Protein AF-A0A2V3HZ19-F1 (afdb_monomer_lite)

Foldseek 3Di:
DEEEAVVVQQVDQVSLVVVLVVLVVCVVVVHDYDYDHPDPCSLVSGDPSNVVSCVPDDDDDDDQDDLVRLLVVLVVVCVVLVHDDDSLLLSLLSVLQVSHPVSSVVLSVQQSVCVVVVNDDDGNVQSNCSSVVHGRPCPDPPPDDVPPCVVVVVVVVVVVCPVPDDPPPPDPDDDPDDDDDPPDPDDDDDPDAPDPVSVVVVVCCVQCVVVVVVVVVVVVVVVVPPDDDDDDDDDDDCPVVVVVVVVVVVVVVVVVVVLVVVVVVLVVVVVVLVVCVVPDDPVVVVVSVVVVVVSVVVVVVSSVDPPPDPPPPPPPPDDPDDPPPDPPCPDPDDPPDPPVRDDPVVVVPDDDPDDDDDDDDDDDDD

Structure (mmCIF, N/CA/C/O backbone):
data_AF-A0A2V3HZ19-F1
#
_entry.id   AF-A0A2V3HZ19-F1
#
loop_
_atom_site.group_PDB
_atom_site.id
_atom_site.type_symbol
_atom_site.label_atom_id
_atom_site.label_alt_id
_atom_site.label_comp_id
_atom_site.label_asym_id
_atom_site.label_entity_id
_atom_site.label_seq_id
_atom_site.pdbx_PDB_ins_code
_atom_site.Cartn_x
_atom_site.Cartn_y
_atom_site.Cartn_z
_atom_site.occupancy
_atom_site.B_iso_or_equiv
_atom_site.auth_seq_id
_atom_site.auth_comp_id
_atom_site.auth_asym_id
_atom_site.auth_atom_id
_atom_site.pdbx_PDB_model_num
ATOM 1 N N . MET A 1 1 ? -17.481 -9.427 14.740 1.00 89.69 1 MET A N 1
ATOM 2 C CA . MET A 1 1 ? -18.455 -8.395 14.329 1.00 89.69 1 MET A CA 1
ATOM 3 C C . MET A 1 1 ? -17.673 -7.202 13.818 1.00 89.69 1 MET A C 1
ATOM 5 O O . MET A 1 1 ? -16.718 -6.814 14.477 1.00 89.69 1 MET A O 1
ATOM 9 N N . LEU A 1 2 ? -18.032 -6.679 12.649 1.00 93.75 2 LEU A N 1
ATOM 10 C CA . LEU A 1 2 ? -17.382 -5.517 12.044 1.00 93.75 2 LEU A CA 1
ATOM 11 C C . LEU A 1 2 ? -18.435 -4.419 11.907 1.00 93.75 2 LEU A C 1
ATOM 13 O O . LEU A 1 2 ? -19.525 -4.702 11.410 1.00 93.75 2 LEU A O 1
ATOM 17 N N . VAL A 1 3 ? -18.127 -3.215 12.374 1.00 90.56 3 VAL A N 1
ATOM 18 C CA . VAL A 1 3 ? -18.957 -2.023 12.167 1.00 90.56 3 VAL A CA 1
ATOM 19 C C . VAL A 1 3 ? -18.070 -0.974 11.525 1.00 90.56 3 VAL A C 1
ATOM 21 O O . VAL A 1 3 ? -17.006 -0.672 12.065 1.00 90.56 3 VAL A O 1
ATOM 24 N N . ASP A 1 4 ? -18.507 -0.474 10.376 1.00 91.44 4 ASP A N 1
ATOM 25 C CA . ASP A 1 4 ? -17.826 0.598 9.656 1.00 91.44 4 ASP A CA 1
ATOM 26 C C . ASP A 1 4 ? -18.529 1.937 9.933 1.00 91.44 4 ASP A C 1
ATOM 28 O O . ASP A 1 4 ? -19.721 1.931 10.254 1.00 91.44 4 ASP A O 1
ATOM 32 N N . ASP A 1 5 ? -17.808 3.051 9.809 1.00 89.31 5 ASP A N 1
ATOM 33 C CA . ASP A 1 5 ? -18.335 4.423 9.877 1.00 89.31 5 ASP A CA 1
ATOM 34 C C . ASP A 1 5 ? -19.237 4.692 11.102 1.00 89.31 5 ASP A C 1
ATOM 36 O O . ASP A 1 5 ? -20.385 5.141 10.992 1.00 89.31 5 ASP A O 1
ATOM 40 N N . LEU A 1 6 ? -18.721 4.415 12.306 1.00 88.50 6 LEU A N 1
ATOM 41 C CA . LEU A 1 6 ? -19.472 4.566 13.557 1.00 88.50 6 LEU A CA 1
ATOM 42 C C . LEU A 1 6 ? -20.001 5.996 13.772 1.00 88.50 6 LEU A C 1
ATOM 44 O O . LEU A 1 6 ? -21.051 6.162 14.393 1.00 88.50 6 LEU A O 1
ATOM 48 N N . ASP A 1 7 ? -19.312 7.015 13.252 1.00 87.94 7 ASP A N 1
ATOM 49 C CA . ASP A 1 7 ? -19.717 8.423 13.319 1.00 87.94 7 ASP A CA 1
ATOM 50 C C . ASP A 1 7 ? -21.138 8.631 12.775 1.00 87.94 7 ASP A C 1
ATOM 52 O O . ASP A 1 7 ? -21.949 9.291 13.424 1.00 87.94 7 ASP A O 1
ATOM 56 N N . VAL A 1 8 ? -21.468 7.990 11.646 1.00 87.69 8 VAL A N 1
ATOM 57 C CA . VAL A 1 8 ? -22.780 8.091 10.984 1.00 87.69 8 VAL A CA 1
ATOM 58 C C . VAL A 1 8 ? -23.879 7.508 11.871 1.00 87.69 8 VAL A C 1
ATOM 60 O O . VAL A 1 8 ? -24.968 8.063 11.992 1.00 87.69 8 VAL A O 1
ATOM 63 N N . ILE A 1 9 ? -23.593 6.392 12.542 1.00 85.19 9 ILE A N 1
ATOM 64 C CA . ILE A 1 9 ? -24.555 5.728 13.433 1.00 85.19 9 ILE A CA 1
ATOM 65 C C . ILE A 1 9 ? -24.766 6.551 14.708 1.00 85.19 9 ILE A C 1
ATOM 67 O O . ILE A 1 9 ? -25.861 6.561 15.270 1.00 85.19 9 ILE A O 1
ATOM 71 N N . CYS A 1 10 ? -23.731 7.253 15.165 1.00 83.38 10 CYS A N 1
ATOM 72 C CA . CYS A 1 10 ? -23.785 8.104 16.347 1.00 83.38 10 CYS A CA 1
ATOM 73 C C . CYS A 1 10 ? -24.590 9.400 16.145 1.00 83.38 10 CYS A C 1
ATOM 75 O O . CYS A 1 10 ? -24.954 10.025 17.146 1.00 83.38 10 CYS A O 1
ATOM 77 N N . GLU A 1 11 ? -24.927 9.780 14.906 1.00 84.38 11 GLU A N 1
ATOM 78 C CA . GLU A 1 11 ? -25.870 10.874 14.633 1.00 84.38 11 GLU A CA 1
ATOM 79 C C . GLU A 1 11 ? -27.286 10.549 15.145 1.00 84.38 11 GLU A C 1
ATOM 81 O O . GLU A 1 11 ? -27.963 11.419 15.706 1.00 84.38 11 GLU A O 1
ATOM 86 N N . ASP A 1 12 ? -27.714 9.285 15.035 1.00 87.75 12 ASP A N 1
ATOM 87 C CA . ASP A 1 12 ? -28.978 8.799 15.588 1.00 87.75 12 ASP A CA 1
ATOM 88 C C . ASP A 1 12 ? -28.775 8.143 16.964 1.00 87.75 12 ASP A C 1
ATOM 90 O O . ASP A 1 12 ? -28.268 7.028 17.118 1.00 87.75 12 ASP A O 1
ATOM 94 N N . ARG A 1 13 ? -29.265 8.824 18.004 1.00 84.19 13 ARG A N 1
ATOM 95 C CA . ARG A 1 13 ? -29.183 8.346 19.391 1.00 84.19 13 ARG A CA 1
ATOM 96 C C . ARG A 1 13 ? -29.876 7.004 19.612 1.00 84.19 13 ARG A C 1
ATOM 98 O O . ARG A 1 13 ? -29.442 6.250 20.487 1.00 84.19 13 ARG A O 1
ATOM 105 N N . GLU A 1 14 ? -30.955 6.705 18.892 1.00 87.81 14 GLU A N 1
ATOM 106 C CA . GLU A 1 14 ? -31.660 5.437 19.066 1.00 87.81 14 GLU A CA 1
ATOM 107 C C . GLU A 1 14 ? -30.872 4.283 18.437 1.00 87.81 14 GLU A C 1
ATOM 109 O O . GLU A 1 14 ? -30.664 3.252 19.090 1.00 87.81 14 GLU A O 1
ATOM 114 N N . ALA A 1 15 ? -30.360 4.478 17.219 1.00 87.94 15 ALA A N 1
ATOM 115 C CA . ALA A 1 15 ? -29.474 3.527 16.556 1.00 87.94 15 ALA A CA 1
ATOM 116 C C . ALA A 1 15 ? -28.207 3.254 17.383 1.00 87.94 15 ALA A C 1
ATOM 118 O O . ALA A 1 15 ? -27.889 2.091 17.652 1.00 87.94 15 ALA A O 1
ATOM 119 N N . ALA A 1 16 ? -27.548 4.301 17.886 1.00 87.38 16 ALA A N 1
ATOM 120 C CA . ALA A 1 16 ? -26.368 4.177 18.737 1.00 87.38 16 ALA A CA 1
ATOM 121 C C . ALA A 1 16 ? -26.661 3.399 20.035 1.00 87.38 16 ALA A C 1
ATOM 123 O O . ALA A 1 16 ? -25.852 2.583 20.484 1.00 87.38 16 ALA A O 1
ATOM 124 N N . SER A 1 17 ? -27.848 3.587 20.627 1.00 88.25 17 SER A N 1
ATOM 125 C CA . SER A 1 17 ? -28.246 2.854 21.833 1.00 88.25 17 SER A CA 1
ATOM 126 C C . SER A 1 17 ? -28.476 1.370 21.548 1.00 88.25 17 SER A C 1
ATOM 128 O O . SER A 1 17 ? -27.974 0.517 22.286 1.00 88.25 17 SER A O 1
ATOM 130 N N . ARG A 1 18 ? -29.167 1.033 20.453 1.00 89.56 18 ARG A N 1
ATOM 131 C CA . ARG A 1 18 ? -29.351 -0.365 20.029 1.00 89.56 18 ARG A CA 1
ATOM 132 C C . ARG A 1 18 ? -28.013 -1.034 19.715 1.00 89.56 18 ARG A C 1
ATOM 134 O O . ARG A 1 18 ? -27.802 -2.181 20.111 1.00 89.56 18 ARG A O 1
ATOM 141 N N . LEU A 1 19 ? -27.094 -0.309 19.078 1.00 90.31 19 LEU A N 1
ATOM 142 C CA . LEU A 1 19 ? -25.748 -0.791 18.786 1.00 90.31 19 LEU A CA 1
ATOM 143 C C . LEU A 1 19 ? -24.948 -1.052 20.069 1.00 90.31 19 LEU A C 1
ATOM 145 O O . LEU A 1 19 ? -24.321 -2.101 20.178 1.00 90.31 19 LEU A O 1
ATOM 149 N N . GLY A 1 20 ? -25.050 -0.185 21.081 1.00 89.06 20 GLY A N 1
ATOM 150 C CA . GLY A 1 20 ? -24.446 -0.422 22.397 1.00 89.06 20 GLY A CA 1
ATOM 151 C C . GLY A 1 20 ? -24.933 -1.717 23.065 1.00 89.06 20 GLY A C 1
ATOM 152 O O . GLY A 1 20 ? -24.128 -2.479 23.594 1.00 89.06 20 GLY A O 1
ATOM 153 N N . HIS A 1 21 ? -26.234 -2.021 22.989 1.00 90.00 21 HIS A N 1
ATOM 154 C CA . HIS A 1 21 ? -26.770 -3.293 23.497 1.00 90.00 21 HIS A CA 1
ATOM 155 C C . HIS A 1 21 ? -26.281 -4.504 22.699 1.00 90.00 21 HIS A C 1
ATOM 157 O O . HIS A 1 21 ? -25.938 -5.534 23.277 1.00 90.00 21 HIS A O 1
ATOM 163 N N . MET A 1 22 ? -26.227 -4.380 21.374 1.00 91.50 22 MET A N 1
ATOM 164 C CA . MET A 1 22 ? -25.718 -5.432 20.499 1.00 91.50 22 MET A CA 1
ATOM 165 C C . MET A 1 22 ? -24.231 -5.715 20.756 1.00 91.50 22 MET A C 1
ATOM 167 O O . MET A 1 22 ? -23.830 -6.877 20.776 1.00 91.50 22 MET A O 1
ATOM 171 N N . LEU A 1 23 ? -23.430 -4.674 20.994 1.00 90.94 23 LEU A N 1
ATOM 172 C CA . LEU A 1 23 ? -22.020 -4.800 21.356 1.00 90.94 23 LEU A CA 1
ATOM 173 C C . LEU A 1 23 ? -21.836 -5.516 22.686 1.00 90.94 23 LEU A C 1
ATOM 175 O O . LEU A 1 23 ? -21.054 -6.458 22.754 1.00 90.94 23 LEU A O 1
ATOM 179 N N . ASP A 1 24 ? -22.582 -5.120 23.715 1.00 89.50 24 ASP A N 1
ATOM 180 C CA . ASP A 1 24 ? -22.540 -5.785 25.017 1.00 89.50 24 ASP A CA 1
ATOM 181 C C . ASP A 1 24 ? -22.864 -7.283 24.885 1.00 89.50 24 ASP A C 1
ATOM 183 O O . ASP A 1 24 ? -22.149 -8.138 25.406 1.00 89.50 24 ASP A O 1
ATOM 187 N N . TRP A 1 25 ? -23.882 -7.640 24.097 1.00 91.94 25 TRP A N 1
ATOM 188 C CA . TRP A 1 25 ? -24.213 -9.044 23.835 1.00 91.94 25 TRP A CA 1
ATOM 189 C C . TRP A 1 25 ? -23.106 -9.778 23.076 1.00 91.94 25 TRP A C 1
ATOM 191 O O . TRP A 1 25 ? -22.760 -10.901 23.439 1.00 91.94 25 TRP A O 1
ATOM 201 N N . ALA A 1 26 ? -22.534 -9.158 22.044 1.00 92.44 26 ALA A N 1
ATOM 202 C CA . ALA A 1 26 ? -21.449 -9.748 21.266 1.00 92.44 26 ALA A CA 1
ATOM 203 C C . ALA A 1 26 ? -20.206 -10.004 22.133 1.00 92.44 26 ALA A C 1
ATOM 205 O O . ALA A 1 26 ? -19.641 -11.099 22.092 1.00 92.44 26 ALA A O 1
ATOM 206 N N . LEU A 1 27 ? -19.825 -9.033 22.965 1.00 90.19 27 LEU A N 1
ATOM 207 C CA . LEU A 1 27 ? -18.696 -9.147 23.886 1.00 90.19 27 LEU A CA 1
ATOM 208 C C . LEU A 1 27 ? -18.941 -10.233 24.941 1.00 90.19 27 LEU A C 1
ATOM 210 O O . LEU A 1 27 ? -18.062 -11.061 25.178 1.00 90.19 27 LEU A O 1
ATOM 214 N N . ASN A 1 28 ? -20.150 -10.304 25.508 1.00 91.38 28 ASN A N 1
ATOM 215 C CA . ASN A 1 28 ? -20.526 -11.347 26.470 1.00 91.38 28 ASN A CA 1
ATOM 216 C C . ASN A 1 28 ? -20.520 -12.764 25.862 1.00 91.38 28 ASN A C 1
ATOM 218 O O . ASN A 1 28 ? -20.315 -13.742 26.578 1.00 91.38 28 ASN A O 1
ATOM 222 N N . LEU A 1 29 ? -20.708 -12.888 24.545 1.00 94.44 29 LEU A N 1
ATOM 223 C CA . LEU A 1 29 ? -20.590 -14.149 23.804 1.00 94.44 29 LEU A CA 1
ATOM 224 C C . LEU A 1 29 ? -19.147 -14.473 23.374 1.00 94.44 29 LEU A C 1
ATOM 226 O O . LEU A 1 29 ? -18.922 -15.495 22.727 1.00 94.44 29 LEU A O 1
ATOM 230 N N . GLY A 1 30 ? -18.169 -13.627 23.718 1.00 91.62 30 GLY A N 1
ATOM 231 C CA . GLY A 1 30 ? -16.763 -13.803 23.346 1.00 91.62 30 GLY A CA 1
ATOM 232 C C . GLY A 1 30 ? -16.459 -13.474 21.882 1.00 91.62 30 GLY A C 1
ATOM 233 O O . GLY A 1 30 ? -15.444 -13.921 21.348 1.00 91.62 30 GLY A O 1
ATOM 234 N N . VAL A 1 31 ? -17.328 -12.719 21.205 1.00 94.75 31 VAL A N 1
ATOM 235 C CA . VAL A 1 31 ? -17.122 -12.313 19.811 1.00 94.75 31 VAL A CA 1
ATOM 236 C C . VAL A 1 31 ? -16.175 -11.116 19.757 1.00 94.75 31 VAL A C 1
ATOM 238 O O . VAL A 1 31 ? -16.414 -10.096 20.400 1.00 94.75 31 VAL A O 1
ATOM 241 N N . GLN A 1 32 ? -15.134 -11.202 18.925 1.00 92.12 32 GLN A N 1
ATOM 242 C CA . GLN A 1 32 ? -14.279 -10.052 18.635 1.00 92.12 32 GLN A CA 1
ATOM 243 C C . GLN A 1 32 ? -15.058 -9.002 17.835 1.00 92.12 32 GLN A C 1
ATOM 245 O O . GLN A 1 32 ? -15.665 -9.308 16.799 1.00 92.12 32 GLN A O 1
ATOM 250 N N . VAL A 1 33 ? -15.022 -7.760 18.308 1.00 91.56 33 VAL A N 1
ATOM 251 C CA . VAL A 1 33 ? -15.632 -6.606 17.649 1.00 91.56 33 VAL A CA 1
ATOM 252 C C . VAL A 1 33 ? -14.526 -5.689 17.136 1.00 91.56 33 VAL A C 1
ATOM 254 O O . VAL A 1 33 ? -13.608 -5.359 17.882 1.00 91.56 33 VAL A O 1
ATOM 257 N N . VAL A 1 34 ? -14.624 -5.277 15.873 1.00 93.62 34 VAL A N 1
ATOM 258 C CA . VAL A 1 34 ? -13.801 -4.209 15.296 1.00 93.62 34 VAL A CA 1
ATOM 259 C C . VAL A 1 34 ? -14.730 -3.105 14.817 1.00 93.62 34 VAL A C 1
ATOM 261 O O . VAL A 1 34 ? -15.736 -3.381 14.160 1.00 93.62 34 VAL A O 1
ATOM 264 N N . LEU A 1 35 ? -14.392 -1.878 15.190 1.00 90.88 35 LEU A N 1
ATOM 265 C CA . LEU A 1 35 ? -15.145 -0.669 14.887 1.00 90.88 35 LEU A CA 1
ATOM 266 C C . LEU A 1 35 ? -14.209 0.294 14.161 1.00 90.88 35 LEU A C 1
ATOM 268 O O . LEU A 1 35 ? -13.042 0.402 14.543 1.00 90.88 35 LEU A O 1
ATOM 272 N N . THR A 1 36 ? -14.711 0.992 13.153 1.00 92.19 36 THR A N 1
ATOM 273 C CA . THR A 1 36 ? -14.008 2.117 12.530 1.00 92.19 36 THR A CA 1
ATOM 274 C C . THR A 1 36 ? -14.794 3.401 12.772 1.00 92.19 36 THR A C 1
ATOM 276 O O . THR A 1 36 ? -16.020 3.394 12.911 1.00 92.19 36 THR A O 1
ATOM 279 N N . ALA A 1 37 ? -14.062 4.501 12.875 1.00 89.38 37 ALA A N 1
ATOM 280 C CA . ALA A 1 37 ? -14.604 5.841 12.994 1.00 89.38 37 ALA A CA 1
ATOM 281 C C . ALA A 1 37 ? -13.617 6.821 12.351 1.00 89.38 37 ALA A C 1
ATOM 283 O O . ALA A 1 37 ? -12.410 6.563 12.335 1.00 89.38 37 ALA A O 1
ATOM 284 N N . GLU A 1 38 ? -14.121 7.936 11.840 1.00 86.94 38 GLU A N 1
ATOM 285 C CA . GLU A 1 38 ? -13.318 9.038 11.322 1.00 86.94 38 GLU A CA 1
ATOM 286 C C . GLU A 1 38 ? -12.692 9.841 12.469 1.00 86.94 38 GLU A C 1
ATOM 288 O O . GLU A 1 38 ? -11.535 10.255 12.378 1.00 86.94 38 GLU A O 1
ATOM 293 N N . SER A 1 39 ? -13.428 10.030 13.571 1.00 80.88 39 SER A N 1
ATOM 294 C CA . SER A 1 39 ? -12.976 10.828 14.714 1.00 80.88 39 SER A CA 1
ATOM 295 C C . SER A 1 39 ? -12.897 10.038 16.021 1.00 80.88 39 SER A C 1
ATOM 297 O O . SER A 1 39 ? -13.798 9.295 16.399 1.00 80.88 39 SER A O 1
ATOM 299 N N . GLU A 1 40 ? -11.841 10.282 16.801 1.00 74.69 40 GLU A N 1
ATOM 300 C CA . GLU A 1 40 ? -11.682 9.704 18.148 1.00 74.69 40 GLU A CA 1
ATOM 301 C C . GLU A 1 40 ? -12.753 10.218 19.136 1.00 74.69 40 GLU A C 1
ATOM 303 O O . GLU A 1 40 ? -13.156 9.519 20.067 1.00 74.69 40 GLU A O 1
ATOM 308 N N . SER A 1 41 ? -13.300 11.411 18.878 1.00 71.00 41 SER A N 1
ATOM 309 C CA . SER A 1 41 ? -14.356 12.050 19.677 1.00 71.00 41 SER A CA 1
ATOM 310 C C . SER A 1 41 ? -15.690 11.294 19.680 1.00 71.00 41 SER A C 1
ATOM 312 O O . SER A 1 41 ? -16.556 11.581 20.514 1.00 71.00 41 SER A O 1
ATOM 314 N N . VAL A 1 42 ? -15.876 10.304 18.802 1.00 71.56 42 VAL A N 1
ATOM 315 C CA . VAL A 1 42 ? -17.079 9.459 18.791 1.00 71.56 42 VAL A CA 1
ATOM 316 C C . VAL A 1 42 ? -17.247 8.719 20.113 1.00 71.56 42 VAL A C 1
ATOM 318 O O . VAL A 1 42 ? -18.370 8.604 20.605 1.00 71.56 42 VAL A O 1
ATOM 321 N N . ALA A 1 43 ? -16.154 8.286 20.748 1.00 66.69 43 ALA A N 1
ATOM 322 C CA . ALA A 1 43 ? -16.212 7.591 22.035 1.00 66.69 43 ALA A CA 1
ATOM 323 C C . ALA A 1 43 ? -16.786 8.470 23.166 1.00 66.69 43 ALA A C 1
ATOM 325 O O . ALA A 1 43 ? -17.489 7.972 24.052 1.00 66.69 43 ALA A O 1
ATOM 326 N N . GLU A 1 44 ? -16.535 9.780 23.104 1.00 66.56 44 GLU A N 1
ATOM 327 C CA . GLU A 1 44 ? -16.997 10.770 24.086 1.00 66.56 44 GLU A CA 1
ATOM 328 C C . GLU A 1 44 ? -18.407 11.291 23.784 1.00 66.56 44 GLU A C 1
ATOM 330 O O . GLU A 1 44 ? -19.168 11.614 24.696 1.00 66.56 44 GLU A O 1
ATOM 335 N N . THR A 1 45 ? -18.767 11.360 22.501 1.00 64.31 45 THR A N 1
ATOM 336 C CA . THR A 1 45 ? -20.049 11.917 22.033 1.00 64.31 45 THR A CA 1
ATOM 337 C C . THR A 1 45 ? -21.170 10.867 22.008 1.00 64.31 45 THR A C 1
ATOM 339 O O . THR A 1 45 ? -22.353 11.200 21.907 1.00 64.31 45 THR A O 1
ATOM 342 N N . SER A 1 46 ? -20.805 9.589 22.139 1.00 64.31 46 SER A N 1
ATOM 343 C CA . SER A 1 46 ? -21.719 8.448 22.133 1.00 64.31 46 SER A CA 1
ATOM 344 C C . SER A 1 46 ? -22.695 8.425 23.316 1.00 64.31 46 SER A C 1
ATOM 346 O O . SER A 1 46 ? -22.434 8.918 24.414 1.00 64.31 46 SER A O 1
ATOM 348 N N . VAL A 1 47 ? -23.833 7.758 23.110 1.00 79.19 47 VAL A N 1
ATOM 349 C CA . VAL A 1 47 ? -24.775 7.385 24.179 1.00 79.19 47 VAL A CA 1
ATOM 350 C C . VAL A 1 47 ? -24.077 6.577 25.290 1.00 79.19 47 VAL A C 1
ATOM 352 O O . VAL A 1 47 ? -23.126 5.846 25.015 1.00 79.19 47 VAL A O 1
ATOM 355 N N . PRO A 1 48 ? -24.536 6.659 26.555 1.00 78.88 48 PRO A N 1
ATOM 356 C CA . PRO A 1 48 ? -23.791 6.143 27.709 1.00 78.88 48 PRO A CA 1
ATOM 357 C C . PRO A 1 48 ? -23.496 4.638 27.659 1.00 78.88 48 PRO A C 1
ATOM 359 O O . PRO A 1 48 ? -22.455 4.208 28.144 1.00 78.88 48 PRO A O 1
ATOM 362 N N . ASN A 1 49 ? -24.382 3.829 27.072 1.00 80.75 49 ASN A N 1
ATOM 363 C CA . ASN A 1 49 ? -24.168 2.387 26.933 1.00 80.75 49 ASN A CA 1
ATOM 364 C C . ASN A 1 49 ? -23.089 2.055 25.890 1.00 80.75 49 ASN A C 1
ATOM 366 O O . ASN A 1 49 ? -22.250 1.193 26.133 1.00 80.75 49 ASN A O 1
ATOM 370 N N . LEU A 1 50 ? -23.082 2.766 24.762 1.00 84.75 50 LEU A N 1
ATOM 371 C CA . LEU A 1 50 ? -22.050 2.641 23.739 1.00 84.75 50 LEU A CA 1
ATOM 372 C C . LEU A 1 50 ? -20.707 3.176 24.246 1.00 84.75 50 LEU A C 1
ATOM 374 O O . LEU A 1 50 ? -19.699 2.494 24.119 1.00 84.75 50 LEU A O 1
ATOM 378 N N . SER A 1 51 ? -20.699 4.339 24.900 1.00 84.25 51 SER A N 1
ATOM 379 C CA . SER A 1 51 ? -19.490 4.924 25.493 1.00 84.25 51 SER A CA 1
ATOM 380 C C . SER A 1 51 ? -18.857 3.991 26.535 1.00 84.25 51 SER A C 1
ATOM 382 O O . SER A 1 51 ? -17.643 3.799 26.539 1.00 84.25 51 SER A O 1
ATOM 384 N N . LEU A 1 52 ? -19.669 3.311 27.355 1.00 83.00 52 LEU A N 1
ATOM 385 C CA . LEU A 1 52 ? -19.171 2.293 28.282 1.00 83.00 52 LEU A CA 1
ATOM 386 C C . LEU A 1 52 ? -18.524 1.110 27.544 1.00 83.00 52 LEU A C 1
ATOM 388 O O . LEU A 1 52 ? -17.432 0.691 27.922 1.00 83.00 52 LEU A O 1
ATOM 392 N N . ALA A 1 53 ? -19.154 0.599 26.483 1.00 83.06 53 ALA A N 1
ATOM 393 C CA . ALA A 1 53 ? -18.589 -0.484 25.676 1.00 83.06 53 ALA A CA 1
ATOM 394 C C . ALA A 1 53 ? -17.275 -0.068 24.983 1.00 83.06 53 ALA A C 1
ATOM 396 O O . ALA A 1 53 ? -16.333 -0.855 24.919 1.00 83.06 53 ALA A O 1
ATOM 397 N N . LEU A 1 54 ? -17.191 1.183 24.520 1.00 85.25 54 LEU A N 1
ATOM 398 C CA . LEU A 1 54 ? -15.997 1.755 23.893 1.00 85.25 54 LEU A CA 1
ATOM 399 C C . LEU A 1 54 ? -14.876 2.050 24.898 1.00 85.25 54 LEU A C 1
ATOM 401 O O . LEU A 1 54 ? -13.709 1.971 24.535 1.00 85.25 54 LEU A O 1
ATOM 405 N N . SER A 1 55 ? -15.197 2.335 26.165 1.00 82.44 55 SER A N 1
ATOM 406 C CA . SER A 1 55 ? -14.193 2.655 27.194 1.00 82.44 55 SER A CA 1
ATOM 407 C C . SER A 1 55 ? -13.200 1.518 27.474 1.00 82.44 55 SER A C 1
ATOM 409 O O . SER A 1 55 ? -12.082 1.769 27.915 1.00 82.44 55 SER A O 1
ATOM 411 N N . GLY A 1 56 ? -13.598 0.270 27.209 1.00 81.00 56 GLY A N 1
ATOM 412 C CA . GLY A 1 56 ? -12.737 -0.911 27.311 1.00 81.00 56 GLY A CA 1
ATOM 413 C C . GLY A 1 56 ? -12.078 -1.327 25.993 1.00 81.00 56 GLY A C 1
ATOM 414 O O . GLY A 1 56 ? -11.412 -2.362 25.959 1.00 81.00 56 GLY A O 1
ATOM 415 N N . ALA A 1 57 ? -12.293 -0.584 24.906 1.00 85.94 57 ALA A N 1
ATOM 416 C CA . ALA A 1 57 ? -11.765 -0.920 23.593 1.00 85.94 57 ALA A CA 1
ATOM 417 C C . ALA A 1 57 ? -10.300 -0.485 23.439 1.00 85.94 57 ALA A C 1
ATOM 419 O O . ALA A 1 57 ? -9.836 0.474 24.054 1.00 85.94 57 ALA A O 1
ATOM 420 N N . VAL A 1 58 ? -9.573 -1.189 22.571 1.00 88.88 58 VAL A N 1
ATOM 421 C CA . VAL A 1 58 ? -8.239 -0.772 22.127 1.00 88.88 58 VAL A CA 1
ATOM 422 C C . VAL A 1 58 ? -8.416 0.188 20.957 1.00 88.88 58 VAL A C 1
ATOM 424 O O . VAL A 1 58 ? -8.912 -0.212 19.904 1.00 88.88 58 VAL A O 1
ATOM 427 N N . THR A 1 59 ? -8.020 1.445 21.140 1.00 86.88 59 THR A N 1
ATOM 428 C CA . THR A 1 59 ? -8.071 2.464 20.090 1.00 86.88 59 THR A CA 1
ATOM 429 C C . THR A 1 59 ? -6.776 2.470 19.283 1.00 86.88 59 THR A C 1
ATOM 431 O O . THR A 1 59 ? -5.673 2.410 19.827 1.00 86.88 59 THR A O 1
ATOM 434 N N . ILE A 1 60 ? -6.913 2.514 17.959 1.00 90.44 60 ILE A N 1
ATOM 435 C CA . ILE A 1 60 ? -5.797 2.628 17.018 1.00 90.44 60 ILE A CA 1
ATOM 436 C C . ILE A 1 60 ? -6.133 3.783 16.085 1.00 90.44 60 ILE A C 1
ATOM 438 O O . ILE A 1 60 ? -7.138 3.731 15.380 1.00 90.44 60 ILE A O 1
ATOM 442 N N . SER A 1 61 ? -5.298 4.819 16.077 1.00 88.00 61 SER A N 1
ATOM 443 C CA . SER A 1 61 ? -5.424 5.932 15.142 1.00 88.00 61 SER A CA 1
ATOM 444 C C . SER A 1 61 ? -4.609 5.651 13.881 1.00 88.00 61 SER A C 1
ATOM 446 O O . SER A 1 61 ? -3.439 5.267 13.938 1.00 88.00 61 SER A O 1
ATOM 448 N N . LEU A 1 62 ? -5.243 5.815 12.722 1.00 88.12 62 LEU A N 1
ATOM 449 C CA . LEU A 1 62 ? -4.588 5.688 11.424 1.00 88.12 62 LEU A CA 1
ATOM 450 C C . LEU A 1 62 ? -4.201 7.087 10.939 1.00 88.12 62 LEU A C 1
ATOM 452 O O . LEU A 1 62 ? -5.055 7.960 10.809 1.00 88.12 62 LEU A O 1
ATOM 456 N N . SER A 1 63 ? -2.913 7.308 10.678 1.00 86.75 63 SER A N 1
ATOM 457 C CA . SER A 1 63 ? -2.424 8.561 10.100 1.00 86.75 63 SER A CA 1
ATOM 458 C C . SER A 1 63 ? -2.544 8.552 8.572 1.00 86.75 63 SER A C 1
ATOM 460 O O . SER A 1 63 ? -2.515 7.479 7.954 1.00 86.75 63 SER A O 1
ATOM 462 N N . PRO A 1 64 ? -2.641 9.733 7.929 1.00 87.44 64 PRO A N 1
ATOM 463 C CA . PRO A 1 64 ? -2.544 9.814 6.480 1.00 87.44 64 PRO A CA 1
ATOM 464 C C . PRO A 1 64 ? -1.198 9.243 6.005 1.00 87.44 64 PRO A C 1
ATOM 466 O O . PRO A 1 64 ? -0.198 9.317 6.729 1.00 87.44 64 PRO A O 1
ATOM 469 N N . PRO A 1 65 ? -1.159 8.641 4.809 1.00 92.44 65 PRO A N 1
ATOM 470 C CA . PRO A 1 65 ? 0.053 8.027 4.305 1.00 92.44 65 PRO A CA 1
ATOM 471 C C . PRO A 1 65 ? 1.085 9.056 3.860 1.00 92.44 65 PRO A C 1
ATOM 473 O O . PRO A 1 65 ? 0.769 10.115 3.322 1.00 92.44 65 PRO A O 1
ATOM 476 N N . GLU A 1 66 ? 2.350 8.680 4.000 1.00 92.88 66 GLU A N 1
ATOM 477 C CA . GLU A 1 66 ? 3.458 9.427 3.420 1.00 92.88 66 GLU A CA 1
ATOM 478 C C . GLU A 1 66 ? 3.650 9.070 1.936 1.00 92.88 66 GLU A C 1
ATOM 480 O O . GLU A 1 66 ? 3.364 7.950 1.497 1.00 92.88 66 GLU A O 1
ATOM 485 N N . ALA A 1 67 ? 4.199 10.009 1.159 1.00 93.38 67 ALA A N 1
ATOM 486 C CA . ALA A 1 67 ? 4.531 9.812 -0.254 1.00 93.38 67 ALA A CA 1
ATOM 487 C C . ALA A 1 67 ? 5.340 8.525 -0.552 1.00 93.38 67 ALA A C 1
ATOM 489 O O . ALA A 1 67 ? 4.933 7.780 -1.449 1.00 93.38 67 ALA A O 1
ATOM 490 N N . PRO A 1 68 ? 6.433 8.192 0.174 1.00 94.19 68 PRO A N 1
ATOM 491 C CA . PRO A 1 68 ? 7.180 6.953 -0.068 1.00 94.19 68 PRO A CA 1
ATOM 492 C C . PRO A 1 68 ? 6.348 5.690 0.190 1.00 94.19 68 PRO A C 1
ATOM 494 O O . PRO A 1 68 ? 6.475 4.706 -0.539 1.00 94.19 68 PRO A O 1
ATOM 497 N N . THR A 1 69 ? 5.455 5.717 1.181 1.00 94.31 69 THR A N 1
ATOM 498 C CA . THR A 1 69 ? 4.558 4.599 1.498 1.00 94.31 69 THR A CA 1
ATOM 499 C C . THR A 1 69 ? 3.555 4.362 0.367 1.00 94.31 69 THR A C 1
ATOM 501 O O . THR A 1 69 ? 3.320 3.215 -0.025 1.00 94.31 69 THR A O 1
ATOM 504 N N . LEU A 1 70 ? 3.013 5.436 -0.217 1.00 94.69 70 LEU A N 1
ATOM 505 C CA . LEU A 1 70 ? 2.145 5.354 -1.394 1.00 94.69 70 LEU A CA 1
ATOM 506 C C . LEU A 1 70 ? 2.891 4.840 -2.626 1.00 94.69 70 LEU A C 1
ATOM 508 O O . LEU A 1 70 ? 2.383 3.954 -3.309 1.00 94.69 70 LEU A O 1
ATOM 512 N N . LEU A 1 71 ? 4.109 5.326 -2.881 1.00 95.56 71 LEU A N 1
ATOM 513 C CA . LEU A 1 71 ? 4.954 4.819 -3.965 1.00 95.56 71 LEU A CA 1
ATOM 514 C C . LEU A 1 71 ? 5.217 3.318 -3.818 1.00 95.56 71 LEU A C 1
ATOM 516 O O . LEU A 1 71 ? 5.067 2.564 -4.778 1.00 95.56 71 LEU A O 1
ATOM 520 N N . LEU A 1 72 ? 5.548 2.857 -2.610 1.00 95.00 72 LEU A N 1
ATOM 521 C CA . LEU A 1 72 ? 5.773 1.439 -2.339 1.00 95.00 72 LEU A CA 1
ATOM 522 C C . LEU A 1 72 ? 4.494 0.610 -2.523 1.00 95.00 72 LEU A C 1
ATOM 524 O O . LEU A 1 72 ? 4.549 -0.491 -3.081 1.00 95.00 72 LEU A O 1
ATOM 528 N N . MET A 1 73 ? 3.332 1.139 -2.123 1.00 94.75 73 MET A N 1
ATOM 529 C CA . MET A 1 73 ? 2.044 0.511 -2.427 1.00 94.75 73 MET A CA 1
ATOM 530 C C . MET A 1 73 ? 1.838 0.377 -3.936 1.00 94.75 73 MET A C 1
ATOM 532 O O . MET A 1 73 ? 1.484 -0.708 -4.404 1.00 94.75 73 MET A O 1
ATOM 536 N N . LEU A 1 74 ? 2.056 1.454 -4.693 1.00 95.31 74 LEU A N 1
ATOM 537 C CA . LEU A 1 74 ? 1.871 1.456 -6.138 1.00 95.31 74 LEU A CA 1
ATOM 538 C C . LEU A 1 74 ? 2.833 0.491 -6.836 1.00 95.31 74 LEU A C 1
ATOM 540 O O . LEU A 1 74 ? 2.372 -0.322 -7.630 1.00 95.31 74 LEU A O 1
ATOM 544 N N . ARG A 1 75 ? 4.119 0.469 -6.461 1.00 94.50 75 ARG A N 1
ATOM 545 C CA . ARG A 1 75 ? 5.099 -0.522 -6.951 1.00 94.50 75 ARG A CA 1
ATOM 546 C C . ARG A 1 75 ? 4.654 -1.960 -6.685 1.00 94.50 75 ARG A C 1
ATOM 548 O O . ARG A 1 75 ? 4.807 -2.848 -7.518 1.00 94.50 75 ARG A O 1
ATOM 555 N N . ARG A 1 76 ? 4.072 -2.229 -5.514 1.00 93.69 76 ARG A N 1
ATOM 556 C CA . ARG A 1 76 ? 3.542 -3.566 -5.213 1.00 93.69 76 ARG A CA 1
ATOM 557 C C . ARG A 1 76 ? 2.342 -3.910 -6.099 1.00 93.69 76 ARG A C 1
ATOM 559 O O . ARG A 1 76 ? 2.157 -5.077 -6.446 1.00 93.69 76 ARG A O 1
ATOM 566 N N . ARG A 1 77 ? 1.512 -2.924 -6.447 1.00 93.00 77 ARG A N 1
ATOM 567 C CA . ARG A 1 77 ? 0.339 -3.118 -7.309 1.00 93.00 77 ARG A CA 1
ATOM 568 C C . ARG A 1 77 ? 0.701 -3.268 -8.782 1.00 93.00 77 ARG A C 1
ATOM 570 O O . ARG A 1 77 ? 0.138 -4.158 -9.413 1.00 93.00 77 ARG A O 1
ATOM 577 N N . THR A 1 78 ? 1.661 -2.502 -9.299 1.00 93.38 78 THR A N 1
ATOM 578 C CA . THR A 1 78 ? 2.185 -2.676 -10.664 1.00 93.38 78 THR A CA 1
ATOM 579 C C . THR A 1 78 ? 2.716 -4.090 -10.865 1.00 93.38 78 THR A C 1
ATOM 581 O O . THR A 1 78 ? 2.298 -4.771 -11.798 1.00 93.38 78 THR A O 1
ATOM 584 N N . LEU A 1 79 ? 3.521 -4.589 -9.919 1.00 91.75 79 LEU A N 1
ATOM 585 C CA . LEU A 1 79 ? 4.040 -5.961 -9.944 1.00 91.75 79 LEU A CA 1
ATOM 586 C C . LEU A 1 79 ? 2.934 -7.022 -9.924 1.00 91.75 79 LEU A C 1
ATOM 588 O O . LEU A 1 79 ? 3.032 -8.026 -10.622 1.00 91.75 79 LEU A O 1
ATOM 592 N N . ARG A 1 80 ? 1.875 -6.819 -9.129 1.00 91.50 80 ARG A N 1
ATOM 593 C CA . ARG A 1 80 ? 0.746 -7.763 -9.056 1.00 91.50 80 ARG A CA 1
ATOM 594 C C . ARG A 1 80 ? -0.102 -7.775 -10.321 1.00 91.50 80 ARG A C 1
ATOM 596 O O . ARG A 1 80 ? -0.606 -8.832 -10.681 1.00 91.50 80 ARG A O 1
ATOM 603 N N . ARG A 1 81 ? -0.282 -6.615 -10.951 1.00 88.44 81 ARG A N 1
ATOM 604 C CA . ARG A 1 81 ? -1.093 -6.465 -12.164 1.00 88.44 81 ARG A CA 1
ATOM 605 C C . ARG A 1 81 ? -0.306 -6.759 -13.444 1.00 88.44 81 ARG A C 1
ATOM 607 O O . ARG A 1 81 ? -0.910 -6.976 -14.482 1.00 88.44 81 ARG A O 1
ATOM 614 N N . GLY A 1 82 ? 1.025 -6.816 -13.360 1.00 89.50 82 GLY A N 1
ATOM 615 C CA . GLY A 1 82 ? 1.904 -7.061 -14.505 1.00 89.50 82 GLY A CA 1
ATOM 616 C C . GLY A 1 82 ? 2.090 -5.837 -15.402 1.00 89.50 82 GLY A C 1
ATOM 617 O O . GLY A 1 82 ? 2.401 -5.992 -16.577 1.00 89.50 82 GLY A O 1
ATOM 618 N N . ILE A 1 83 ? 1.896 -4.633 -14.859 1.00 90.88 83 ILE A N 1
ATOM 619 C CA . ILE A 1 83 ? 2.022 -3.370 -15.594 1.00 90.88 83 ILE A CA 1
ATOM 620 C C . ILE A 1 83 ? 3.415 -2.790 -15.348 1.00 90.88 83 ILE A C 1
ATOM 622 O O . ILE A 1 83 ? 3.860 -2.710 -14.201 1.00 90.88 83 ILE A O 1
ATOM 626 N N . ALA A 1 84 ? 4.093 -2.364 -16.413 1.00 88.62 84 ALA A N 1
ATOM 627 C CA . ALA A 1 84 ? 5.368 -1.665 -16.323 1.00 88.62 84 ALA A CA 1
ATOM 628 C C . ALA A 1 84 ? 5.128 -0.149 -16.271 1.00 88.62 84 ALA A C 1
ATOM 630 O O . ALA A 1 84 ? 4.664 0.437 -17.241 1.00 88.62 84 ALA A O 1
ATOM 631 N N . LEU A 1 85 ? 5.447 0.475 -15.137 1.00 91.19 85 LEU A N 1
ATOM 632 C CA . LEU A 1 85 ? 5.455 1.929 -14.958 1.00 91.19 85 LEU A CA 1
ATOM 633 C C . LEU A 1 85 ? 6.764 2.328 -14.279 1.00 91.19 85 LEU A C 1
ATOM 635 O O . LEU A 1 85 ? 7.220 1.626 -13.370 1.00 91.19 85 LEU A O 1
ATOM 639 N N . SER A 1 86 ? 7.362 3.437 -14.713 1.00 92.12 86 SER A N 1
ATOM 640 C CA . SER A 1 86 ? 8.565 3.990 -14.084 1.00 92.12 86 SER A CA 1
ATOM 641 C C . SER A 1 86 ? 8.239 4.659 -12.746 1.00 92.12 86 SER A C 1
ATOM 643 O O . SER A 1 86 ? 7.096 5.031 -12.475 1.00 92.12 86 SER A O 1
ATOM 645 N N . ASP A 1 87 ? 9.248 4.850 -11.897 1.00 92.75 87 ASP A N 1
ATOM 646 C CA . ASP A 1 87 ? 9.055 5.546 -10.620 1.00 92.75 87 ASP A CA 1
ATOM 647 C C . ASP A 1 87 ? 8.568 6.986 -10.804 1.00 92.75 87 ASP A C 1
ATOM 649 O O . ASP A 1 87 ? 7.732 7.442 -10.026 1.00 92.75 87 ASP A O 1
ATOM 653 N N . ASP A 1 88 ? 9.001 7.666 -11.866 1.00 93.62 88 ASP A N 1
ATOM 654 C CA . ASP A 1 88 ? 8.543 9.018 -12.193 1.00 93.62 88 ASP A CA 1
ATOM 655 C C . ASP A 1 88 ? 7.053 9.030 -12.554 1.00 93.62 88 ASP A C 1
ATOM 657 O O . ASP A 1 88 ? 6.299 9.883 -12.080 1.00 93.62 88 ASP A O 1
ATOM 661 N N . GLN A 1 89 ? 6.587 8.037 -13.315 1.00 94.19 89 GLN A N 1
ATOM 662 C CA . GLN A 1 89 ? 5.170 7.858 -13.632 1.00 94.19 89 GLN A CA 1
ATOM 663 C C . GLN A 1 89 ? 4.339 7.539 -12.382 1.00 94.19 89 GLN A C 1
ATOM 665 O O . GLN A 1 89 ? 3.272 8.118 -12.179 1.00 94.19 89 GLN A O 1
ATOM 670 N N . LEU A 1 90 ? 4.835 6.669 -11.498 1.00 95.06 90 LEU A N 1
ATOM 671 C CA . LEU A 1 90 ? 4.169 6.370 -10.227 1.00 95.06 90 LEU A CA 1
ATOM 672 C C . LEU A 1 90 ? 4.150 7.589 -9.301 1.00 95.06 90 LEU A C 1
ATOM 674 O O . LEU A 1 90 ? 3.148 7.833 -8.628 1.00 95.06 90 LEU A O 1
ATOM 678 N N . SER A 1 91 ? 5.214 8.392 -9.304 1.00 94.81 91 SER A N 1
ATOM 679 C CA . SER A 1 91 ? 5.276 9.646 -8.555 1.00 94.81 91 SER A CA 1
ATOM 680 C C . SER A 1 91 ? 4.211 10.634 -9.025 1.00 94.81 91 SER A C 1
ATOM 682 O O . SER A 1 91 ? 3.569 11.270 -8.189 1.00 94.81 91 SER A O 1
ATOM 684 N N . ALA A 1 92 ? 3.929 10.693 -10.331 1.00 93.56 92 ALA A N 1
ATOM 685 C CA . ALA A 1 92 ? 2.865 11.531 -10.874 1.00 93.56 92 ALA A CA 1
ATOM 686 C C . ALA A 1 92 ? 1.483 11.126 -10.334 1.00 93.56 92 ALA A C 1
ATOM 688 O O . ALA A 1 92 ? 0.700 11.996 -9.949 1.00 93.56 92 ALA A O 1
ATOM 689 N N . VAL A 1 93 ? 1.212 9.819 -10.216 1.00 94.31 93 VAL A N 1
ATOM 690 C CA . VAL A 1 93 ? -0.022 9.303 -9.593 1.00 94.31 93 VAL A CA 1
ATOM 691 C C . VAL A 1 93 ? -0.102 9.698 -8.115 1.00 94.31 93 VAL A C 1
ATOM 693 O O . VAL A 1 93 ? -1.147 10.156 -7.649 1.00 94.31 93 VAL A O 1
ATOM 696 N N . VAL A 1 94 ? 1.002 9.570 -7.370 1.00 95.19 94 VAL A N 1
ATOM 697 C CA . VAL A 1 94 ? 1.046 9.939 -5.945 1.00 95.19 94 VAL A CA 1
ATOM 698 C C . VAL A 1 94 ? 0.815 11.436 -5.749 1.00 95.19 94 VAL A C 1
ATOM 700 O O . VAL A 1 94 ? 0.004 11.812 -4.903 1.00 95.19 94 VAL A O 1
ATOM 703 N N . VAL A 1 95 ? 1.456 12.292 -6.546 1.00 93.25 95 VAL A N 1
ATOM 704 C CA . VAL A 1 95 ? 1.276 13.750 -6.475 1.00 93.25 95 VAL A CA 1
ATOM 705 C C . VAL A 1 95 ? -0.171 14.137 -6.782 1.00 93.25 95 VAL A C 1
ATOM 707 O O . VAL A 1 95 ? -0.769 14.900 -6.025 1.00 93.25 95 VAL A O 1
ATOM 710 N N . HIS A 1 96 ? -0.770 13.561 -7.828 1.00 91.88 96 HIS A N 1
ATOM 711 C CA . HIS A 1 96 ? -2.168 13.817 -8.182 1.00 91.88 96 HIS A CA 1
ATOM 712 C C . HIS A 1 96 ? -3.150 13.371 -7.085 1.00 91.88 96 HIS A C 1
ATOM 714 O O . HIS A 1 96 ? -4.184 14.001 -6.868 1.00 91.88 96 HIS A O 1
ATOM 720 N N . SER A 1 97 ? -2.825 12.304 -6.349 1.00 89.94 97 SER A N 1
ATOM 721 C CA . SER A 1 97 ? -3.702 11.769 -5.303 1.00 89.94 97 SER A CA 1
ATOM 722 C C . SER A 1 97 ? -3.855 12.661 -4.067 1.00 89.94 97 SER A C 1
ATOM 724 O O . SER A 1 97 ? -4.783 12.448 -3.288 1.00 89.94 97 SER A O 1
ATOM 726 N N . GLY A 1 98 ? -2.966 13.641 -3.864 1.00 90.19 98 GLY A N 1
ATOM 727 C CA . GLY A 1 98 ? -2.982 14.496 -2.674 1.00 90.19 98 GLY A CA 1
ATOM 728 C C . GLY A 1 98 ? -2.691 13.746 -1.368 1.00 90.19 98 GLY A C 1
ATOM 729 O O . GLY A 1 98 ? -3.202 14.142 -0.327 1.00 90.19 98 GLY A O 1
ATOM 730 N N . LEU A 1 99 ? -1.887 12.675 -1.428 1.00 88.62 99 LEU A N 1
ATOM 731 C CA . LEU A 1 99 ? -1.537 11.805 -0.293 1.00 88.62 99 LEU A CA 1
ATOM 732 C C . LEU A 1 99 ? -2.727 11.048 0.328 1.00 88.62 99 LEU A C 1
ATOM 734 O O . LEU A 1 99 ? -2.751 10.777 1.525 1.00 88.62 99 LEU A O 1
ATOM 738 N N . ASP A 1 100 ? -3.705 10.660 -0.489 1.00 92.00 100 ASP A N 1
ATOM 739 C CA . ASP A 1 100 ? -4.867 9.872 -0.064 1.00 92.00 100 ASP A CA 1
ATOM 740 C C . ASP A 1 100 ? -4.819 8.458 -0.674 1.00 92.00 100 ASP A C 1
ATOM 742 O O . ASP A 1 100 ? -4.672 8.286 -1.888 1.00 92.00 100 ASP A O 1
ATOM 746 N N . TRP A 1 101 ? -4.979 7.425 0.162 1.00 91.50 101 TRP A N 1
ATOM 747 C CA . TRP A 1 101 ? -5.007 6.017 -0.255 1.00 91.50 101 TRP A CA 1
ATOM 748 C C . TRP A 1 101 ? -6.068 5.706 -1.318 1.00 91.50 101 TRP A C 1
ATOM 750 O O . TRP A 1 101 ? -5.791 4.971 -2.275 1.00 91.50 101 TRP A O 1
ATOM 760 N N . ARG A 1 102 ? -7.289 6.231 -1.149 1.00 92.44 102 ARG A N 1
ATOM 761 C CA . ARG A 1 102 ? -8.427 5.993 -2.046 1.00 92.44 102 ARG A CA 1
ATOM 762 C C . ARG A 1 102 ? -8.191 6.682 -3.382 1.00 92.44 102 ARG A C 1
ATOM 764 O O . ARG A 1 102 ? -8.328 6.038 -4.419 1.00 92.44 102 ARG A O 1
ATOM 771 N N . ARG A 1 103 ? -7.764 7.949 -3.370 1.00 93.25 103 ARG A N 1
ATOM 772 C CA . ARG A 1 103 ? -7.467 8.694 -4.608 1.00 93.25 103 ARG A CA 1
ATOM 773 C C . ARG A 1 103 ? -6.274 8.115 -5.357 1.00 93.25 103 ARG A C 1
ATOM 775 O O . ARG A 1 103 ? -6.331 7.984 -6.571 1.00 93.25 103 ARG A O 1
ATOM 782 N N . CYS A 1 104 ? -5.225 7.713 -4.642 1.00 94.50 104 CYS A N 1
ATOM 783 C CA . CYS A 1 104 ? -4.043 7.081 -5.227 1.00 94.50 104 CYS A CA 1
ATOM 784 C C . CYS A 1 104 ? -4.399 5.738 -5.874 1.00 94.50 104 CYS A C 1
ATOM 786 O O . CYS A 1 104 ? -3.980 5.442 -6.990 1.00 94.50 104 CYS A O 1
ATOM 788 N N . THR A 1 105 ? -5.254 4.957 -5.205 1.00 94.56 105 THR A N 1
ATOM 789 C CA . THR A 1 105 ? -5.823 3.731 -5.770 1.00 94.56 105 THR A CA 1
ATOM 790 C C . THR A 1 105 ? -6.619 4.018 -7.035 1.00 94.56 105 THR A C 1
ATOM 792 O O . THR A 1 105 ? -6.344 3.401 -8.053 1.00 94.56 105 THR A O 1
ATOM 795 N N . ALA A 1 106 ? -7.565 4.956 -6.991 1.00 94.38 106 ALA A N 1
ATOM 796 C CA . ALA A 1 106 ? -8.396 5.289 -8.142 1.00 94.38 106 ALA A CA 1
ATOM 797 C C . ALA A 1 106 ? -7.562 5.800 -9.327 1.00 94.38 106 ALA A C 1
ATOM 799 O O . ALA A 1 106 ? -7.758 5.343 -10.444 1.00 94.38 106 ALA A O 1
ATOM 800 N N . GLY A 1 107 ? -6.586 6.677 -9.080 1.00 92.81 107 GLY A N 1
ATOM 801 C CA . GLY A 1 107 ? -5.686 7.172 -10.119 1.00 92.81 107 GLY A CA 1
ATOM 802 C C . GLY A 1 107 ? -4.865 6.054 -10.761 1.00 92.81 107 GLY A C 1
ATOM 803 O O . GLY A 1 107 ? -4.770 5.980 -11.983 1.00 92.81 107 GLY A O 1
ATOM 804 N N . PHE A 1 108 ? -4.335 5.131 -9.954 1.00 95.06 108 PHE A N 1
ATOM 805 C CA . PHE A 1 108 ? -3.657 3.946 -10.473 1.00 95.06 108 PHE A CA 1
ATOM 806 C C . PHE A 1 108 ? -4.583 3.068 -11.320 1.00 95.06 108 PHE A C 1
ATOM 808 O O . PHE A 1 108 ? -4.171 2.606 -12.379 1.00 95.06 108 PHE A O 1
ATOM 815 N N . GLU A 1 109 ? -5.824 2.853 -10.881 1.00 94.56 109 GLU A N 1
ATOM 816 C CA . GLU A 1 109 ? -6.820 2.093 -11.642 1.00 94.56 109 GLU A CA 1
ATOM 817 C C . GLU A 1 109 ? -7.145 2.765 -12.981 1.00 94.56 109 GLU A C 1
ATOM 819 O O . GLU A 1 109 ? -7.182 2.0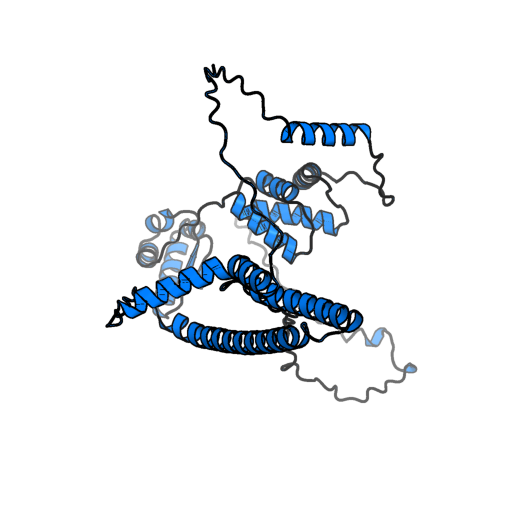81 -13.999 1.00 94.56 109 GLU A O 1
ATOM 824 N N . THR A 1 110 ? -7.296 4.092 -13.019 1.00 93.19 110 THR A N 1
ATOM 825 C CA . THR A 1 110 ? -7.505 4.846 -14.266 1.00 93.19 110 THR A CA 1
ATOM 826 C C . THR A 1 110 ? -6.354 4.637 -15.249 1.00 93.19 110 THR A C 1
ATOM 828 O O . THR A 1 110 ? -6.585 4.327 -16.417 1.00 93.19 110 THR A O 1
ATOM 831 N N . VAL A 1 111 ? -5.109 4.753 -14.779 1.00 93.25 111 VAL A N 1
ATOM 832 C CA . VAL A 1 111 ? -3.914 4.547 -15.615 1.00 93.25 111 VAL A CA 1
ATOM 833 C C . VAL A 1 111 ? -3.811 3.092 -16.073 1.00 93.25 111 VAL A C 1
ATOM 835 O O . VAL A 1 111 ? -3.530 2.826 -17.237 1.00 93.25 111 VAL A O 1
ATOM 838 N N . ALA A 1 112 ? -4.083 2.139 -15.182 1.00 92.75 112 ALA A N 1
ATOM 839 C CA . ALA A 1 112 ? -4.048 0.720 -15.503 1.00 92.75 112 ALA A CA 1
ATOM 840 C C . ALA A 1 112 ? -5.102 0.331 -16.550 1.00 92.75 112 ALA A C 1
ATOM 842 O O . ALA A 1 112 ? -4.794 -0.413 -17.476 1.00 92.75 112 ALA A O 1
ATOM 843 N N . LEU A 1 113 ? -6.321 0.867 -16.442 1.00 91.81 113 LEU A N 1
ATOM 844 C CA . LEU A 1 113 ? -7.382 0.655 -17.426 1.00 91.81 113 LEU A CA 1
ATOM 845 C C . LEU A 1 113 ? -7.033 1.268 -18.786 1.00 91.81 113 LEU A C 1
ATOM 847 O O . LEU A 1 113 ? -7.336 0.665 -19.812 1.00 91.81 113 LEU A O 1
ATOM 851 N N . ALA A 1 114 ? -6.381 2.433 -18.809 1.00 89.81 114 ALA A N 1
ATOM 852 C CA . ALA A 1 114 ? -5.914 3.044 -20.052 1.00 89.81 114 ALA A CA 1
ATOM 853 C C . ALA A 1 114 ? -4.879 2.155 -20.765 1.00 89.81 114 ALA A C 1
ATOM 855 O O . ALA A 1 114 ? -5.000 1.915 -21.965 1.00 89.81 114 ALA A O 1
ATOM 856 N N . ILE A 1 115 ? -3.928 1.595 -20.013 1.00 90.12 115 ILE A N 1
ATOM 857 C CA . ILE A 1 115 ? -2.918 0.655 -20.523 1.00 90.12 115 ILE A CA 1
ATOM 858 C C . ILE A 1 115 ? -3.573 -0.631 -21.035 1.00 90.12 115 ILE A C 1
ATOM 860 O O . ILE A 1 115 ? -3.289 -1.083 -22.140 1.00 90.12 115 ILE A O 1
ATOM 864 N N . GLU A 1 116 ? -4.509 -1.203 -20.276 1.00 88.62 116 GLU A N 1
ATOM 865 C CA . GLU A 1 116 ? -5.257 -2.397 -20.694 1.00 88.62 116 GLU A CA 1
ATOM 866 C C . GLU A 1 116 ? -6.110 -2.149 -21.949 1.00 88.62 116 GLU A C 1
ATOM 868 O O . GLU A 1 116 ? -6.302 -3.059 -22.756 1.00 88.62 116 GLU A O 1
ATOM 873 N N . ALA A 1 117 ? -6.581 -0.915 -22.152 1.00 87.12 117 ALA A N 1
ATOM 874 C CA . ALA A 1 117 ? -7.261 -0.483 -23.371 1.00 87.12 117 ALA A CA 1
ATOM 875 C C . ALA A 1 117 ? -6.305 -0.219 -24.557 1.00 87.12 117 ALA A C 1
ATOM 877 O O . ALA A 1 117 ? -6.772 0.109 -25.648 1.00 87.12 117 ALA A O 1
ATOM 878 N N . GLY A 1 118 ? -4.989 -0.371 -24.368 1.00 84.12 118 GLY A N 1
ATOM 879 C CA . GLY A 1 118 ? -3.956 -0.186 -25.393 1.00 84.12 118 GLY A CA 1
ATOM 880 C C . GLY A 1 118 ? -3.366 1.225 -25.464 1.00 84.12 118 GLY A C 1
ATOM 881 O O . GLY A 1 118 ? -2.720 1.564 -26.452 1.00 84.12 118 GLY A O 1
ATOM 882 N N . SER A 1 119 ? -3.602 2.064 -24.452 1.00 85.00 119 SER A N 1
ATOM 883 C CA . SER A 1 119 ? -3.048 3.420 -24.363 1.00 85.00 119 SER A CA 1
ATOM 884 C C . SER A 1 119 ? -1.859 3.441 -23.397 1.00 85.00 119 SER A C 1
ATOM 886 O O . SER A 1 119 ? -2.031 3.641 -22.195 1.00 85.00 119 SER A O 1
ATOM 888 N N . ASP A 1 120 ? -0.652 3.236 -23.927 1.00 85.94 120 ASP A N 1
ATOM 889 C CA . ASP A 1 120 ? 0.579 3.164 -23.131 1.00 85.94 120 ASP A CA 1
ATOM 890 C C . ASP A 1 120 ? 1.191 4.561 -22.872 1.00 85.94 120 ASP A C 1
ATOM 892 O O . ASP A 1 120 ? 1.578 5.252 -23.825 1.00 85.94 120 ASP A O 1
ATOM 896 N N . PRO A 1 121 ? 1.318 5.003 -21.602 1.00 86.12 121 PRO A N 1
ATOM 897 C CA . PRO A 1 121 ? 1.996 6.250 -21.262 1.00 86.12 121 PRO A CA 1
ATOM 898 C C . PRO A 1 121 ? 3.523 6.083 -21.324 1.00 86.12 121 PRO A C 1
ATOM 900 O O . PRO A 1 121 ? 4.074 5.120 -20.788 1.00 86.12 121 PRO A O 1
ATOM 903 N N . LEU A 1 122 ? 4.228 7.049 -21.923 1.00 85.12 122 LEU A N 1
ATOM 904 C CA . LEU A 1 122 ? 5.696 7.033 -22.026 1.00 85.12 122 LEU A CA 1
ATOM 905 C C . LEU A 1 122 ? 6.363 7.824 -20.897 1.00 85.12 122 LEU A C 1
ATOM 907 O O . LEU A 1 122 ? 7.313 7.346 -20.284 1.00 85.12 122 LEU A O 1
ATOM 911 N N . ASP A 1 123 ? 5.820 9.003 -20.592 1.00 87.69 123 ASP A N 1
ATOM 912 C CA . ASP A 1 123 ? 6.389 9.953 -19.631 1.00 87.69 123 ASP A CA 1
ATOM 913 C C . ASP A 1 123 ? 5.420 10.222 -18.461 1.00 87.69 123 ASP A C 1
ATOM 915 O O . ASP A 1 123 ? 4.248 9.835 -18.479 1.00 87.69 123 ASP A O 1
ATOM 919 N N . ALA A 1 124 ? 5.894 10.911 -17.420 1.00 89.88 124 ALA A N 1
ATOM 920 C CA . ALA A 1 124 ? 5.062 11.322 -16.286 1.00 89.88 124 ALA A CA 1
ATOM 921 C C . ALA A 1 124 ? 3.929 12.291 -16.688 1.00 89.88 124 ALA A C 1
ATOM 923 O O . ALA A 1 124 ? 2.872 12.292 -16.059 1.00 89.88 124 ALA A O 1
ATOM 924 N N . ASP A 1 125 ? 4.120 13.090 -17.742 1.00 88.94 125 ASP A N 1
ATOM 925 C CA . ASP A 1 125 ? 3.104 14.021 -18.254 1.00 88.94 125 ASP A CA 1
ATOM 926 C C . ASP A 1 125 ? 1.926 13.304 -18.919 1.00 88.94 125 AS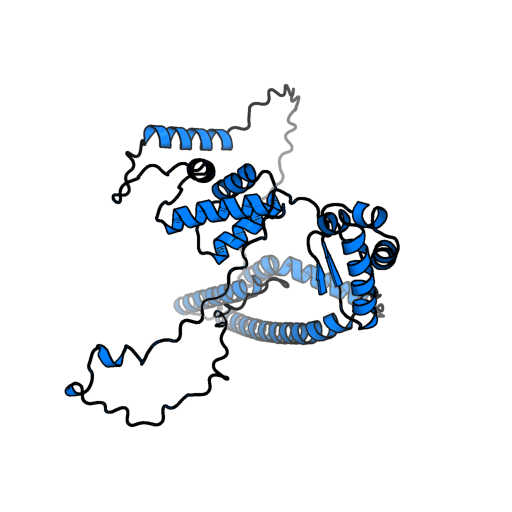P A C 1
ATOM 928 O O . ASP A 1 125 ? 0.776 13.684 -18.704 1.00 88.94 125 ASP A O 1
ATOM 932 N N . ASP A 1 126 ? 2.194 12.214 -19.643 1.00 90.19 126 ASP A N 1
ATOM 933 C CA . ASP A 1 126 ? 1.158 11.346 -20.213 1.00 90.19 126 ASP A CA 1
ATOM 934 C C . ASP A 1 126 ? 0.253 10.787 -19.100 1.00 90.19 126 ASP A C 1
ATOM 936 O O . ASP A 1 126 ? -0.973 10.779 -19.214 1.00 90.19 126 ASP A O 1
ATOM 940 N N . VAL A 1 127 ? 0.857 10.375 -17.979 1.00 90.94 127 VAL A N 1
ATOM 941 C CA . VAL A 1 127 ? 0.129 9.898 -16.796 1.00 90.94 127 VAL A CA 1
ATOM 942 C C . VAL A 1 127 ? -0.708 11.010 -16.167 1.00 90.94 127 VAL A C 1
ATOM 944 O O . VAL A 1 127 ? -1.863 10.773 -15.824 1.00 90.94 127 VAL A O 1
ATOM 947 N N . ARG A 1 128 ? -0.176 12.233 -16.039 1.00 92.25 128 ARG A N 1
ATOM 948 C CA . ARG A 1 128 ? -0.950 13.384 -15.533 1.00 92.25 128 ARG A CA 1
ATOM 949 C C . ARG A 1 128 ? -2.164 13.663 -16.411 1.00 92.25 128 ARG A C 1
ATOM 951 O O . ARG A 1 128 ? -3.258 13.836 -15.885 1.00 92.25 128 ARG A O 1
ATOM 958 N N . MET A 1 129 ? -1.990 13.624 -17.728 1.00 90.62 129 MET A N 1
ATOM 959 C CA . MET A 1 129 ? -3.079 13.852 -18.669 1.00 90.62 129 MET A CA 1
ATOM 960 C C . MET A 1 129 ? -4.168 12.774 -18.569 1.00 90.62 129 MET A C 1
ATOM 962 O O . MET A 1 129 ? -5.351 13.108 -18.562 1.00 90.62 129 MET A O 1
ATOM 966 N N . LEU A 1 130 ? -3.789 11.499 -18.416 1.00 91.06 130 LEU A N 1
ATOM 967 C CA . LEU A 1 130 ? -4.740 10.409 -18.163 1.00 91.06 130 LEU A CA 1
ATOM 968 C C . LEU A 1 130 ? -5.528 10.615 -16.863 1.00 91.06 130 LEU A C 1
ATOM 970 O O . LEU A 1 130 ? -6.735 10.379 -16.818 1.00 91.06 130 LEU A O 1
ATOM 974 N N . LEU A 1 131 ? -4.860 11.068 -15.800 1.00 91.44 131 LEU A N 1
ATOM 975 C CA . LEU A 1 131 ? -5.490 11.326 -14.502 1.00 91.44 131 LEU A CA 1
ATOM 976 C C . LEU A 1 131 ? -6.459 12.517 -14.540 1.00 91.44 131 LEU A C 1
ATOM 978 O O . LEU A 1 131 ? -7.459 12.518 -13.827 1.00 91.44 131 LEU A O 1
ATOM 982 N N . GLU A 1 132 ? -6.202 13.501 -15.400 1.00 91.12 132 GLU A N 1
ATOM 983 C CA . GLU A 1 132 ? -7.106 14.628 -15.667 1.00 91.12 132 GLU A CA 1
ATOM 984 C C . GLU A 1 132 ? -8.292 14.253 -16.577 1.00 91.12 132 GLU A C 1
ATOM 986 O O . GLU A 1 132 ? -9.177 15.077 -16.815 1.00 91.12 132 GLU A O 1
ATOM 991 N N . GLY A 1 133 ? -8.348 13.004 -17.056 1.00 84.38 133 GLY A N 1
ATOM 992 C CA . GLY A 1 133 ? -9.394 12.504 -17.949 1.00 84.38 133 GLY A CA 1
ATOM 993 C C . GLY A 1 133 ? -9.171 12.852 -19.422 1.00 84.38 133 GLY A C 1
ATOM 994 O O . GLY A 1 133 ? -10.111 12.782 -20.213 1.00 84.38 133 GLY A O 1
ATOM 995 N N . GLY A 1 134 ? -7.954 13.252 -19.792 1.00 83.50 134 GLY A N 1
ATOM 996 C CA . GLY A 1 134 ? -7.551 13.442 -21.179 1.00 83.50 134 GLY A CA 1
ATOM 997 C C . GLY A 1 134 ? -7.254 12.117 -21.882 1.00 83.50 134 GLY A C 1
ATOM 998 O O . GLY A 1 134 ? -6.900 11.117 -21.258 1.00 83.50 134 GLY A O 1
ATOM 999 N N . GLU A 1 135 ? -7.375 12.115 -23.207 1.00 80.06 135 GLU A N 1
ATOM 1000 C CA . GLU A 1 135 ? -6.955 10.989 -24.040 1.00 80.06 135 GLU A CA 1
ATOM 1001 C C . GLU A 1 135 ? -5.475 11.134 -24.396 1.00 80.06 135 GLU A C 1
ATOM 1003 O O . GLU A 1 135 ? -5.016 12.223 -24.754 1.00 80.06 135 GLU A O 1
ATOM 1008 N N . LEU A 1 136 ? -4.726 10.029 -24.331 1.00 81.06 136 LEU A N 1
ATOM 1009 C CA . LEU A 1 136 ? -3.372 10.009 -24.874 1.00 81.06 136 LEU A CA 1
ATOM 1010 C C . LEU A 1 136 ? -3.428 10.315 -26.375 1.00 81.06 136 LEU A C 1
ATOM 1012 O O . LEU A 1 136 ? -4.318 9.805 -27.064 1.00 81.06 136 LEU A O 1
ATOM 1016 N N . PRO A 1 137 ? -2.505 11.136 -26.913 1.00 69.25 137 PRO A N 1
ATOM 1017 C CA . PRO A 1 137 ? -2.453 11.355 -28.347 1.00 69.25 137 PRO A CA 1
ATOM 1018 C C . PRO A 1 137 ? -2.348 9.996 -29.041 1.00 69.25 137 PRO A C 1
ATOM 1020 O O . PRO A 1 137 ? -1.519 9.168 -28.665 1.00 69.25 137 PRO A O 1
ATOM 1023 N N . LEU A 1 138 ? -3.196 9.774 -30.050 1.00 60.66 138 LEU A N 1
ATOM 1024 C CA . LEU A 1 138 ? -3.166 8.574 -30.883 1.00 60.66 138 LEU A CA 1
ATOM 1025 C C . LEU A 1 138 ? -1.812 8.504 -31.596 1.00 60.66 138 LEU A C 1
ATOM 1027 O O . LEU A 1 138 ? -1.598 9.109 -32.647 1.00 60.66 138 LEU A O 1
ATOM 1031 N N . ARG A 1 139 ? -0.876 7.774 -30.997 1.00 61.12 139 ARG A N 1
ATOM 1032 C CA . ARG A 1 139 ? 0.417 7.441 -31.585 1.00 61.12 139 ARG A CA 1
ATOM 1033 C C . ARG A 1 139 ? 0.165 6.178 -32.401 1.00 61.12 139 ARG A C 1
ATOM 1035 O O . ARG A 1 139 ? -0.054 5.115 -31.836 1.00 61.12 139 ARG A O 1
ATOM 1042 N N . GLY A 1 140 ? 0.040 6.325 -33.722 1.00 45.84 140 GLY A N 1
ATOM 1043 C CA . GLY A 1 140 ? -0.362 5.226 -34.605 1.00 45.84 140 GLY A CA 1
ATOM 1044 C C . GLY A 1 140 ? 0.514 3.978 -34.442 1.00 45.84 140 GLY A C 1
ATOM 1045 O O . GLY A 1 140 ? 1.689 4.085 -34.094 1.00 45.84 140 GLY A O 1
ATOM 1046 N N . ASP A 1 141 ? -0.056 2.818 -34.786 1.00 48.22 141 ASP A N 1
ATOM 1047 C CA . ASP A 1 141 ? 0.488 1.438 -34.747 1.00 48.22 141 ASP A CA 1
ATOM 1048 C C . ASP A 1 141 ? 1.824 1.224 -35.518 1.00 48.22 141 ASP A C 1
ATOM 1050 O O . ASP A 1 141 ? 2.290 0.112 -35.740 1.00 48.22 141 ASP A O 1
ATOM 1054 N N . GLY A 1 142 ? 2.454 2.311 -35.972 1.00 46.81 142 GLY A N 1
ATOM 1055 C CA . GLY A 1 142 ? 3.734 2.363 -36.671 1.00 46.81 142 GLY A CA 1
ATOM 1056 C C . GLY A 1 142 ? 4.892 2.947 -35.858 1.00 46.81 142 GLY A C 1
ATOM 1057 O O . GLY A 1 142 ? 5.908 3.277 -36.462 1.00 46.81 142 GLY A O 1
ATOM 1058 N N . GLY A 1 143 ? 4.764 3.112 -34.535 1.00 45.72 143 GLY A N 1
ATOM 1059 C CA . GLY A 1 143 ? 5.912 3.369 -33.648 1.00 45.72 143 GLY A CA 1
ATOM 1060 C C . GLY A 1 143 ? 6.754 4.603 -33.993 1.00 45.72 143 GLY A C 1
ATOM 1061 O O . GLY A 1 143 ? 7.934 4.661 -33.662 1.00 45.72 143 GLY A O 1
ATOM 1062 N N . LEU A 1 144 ? 6.167 5.586 -34.668 1.00 41.00 144 LEU A N 1
ATOM 1063 C CA . LEU A 1 144 ? 6.790 6.867 -34.944 1.00 41.00 144 LEU A CA 1
ATOM 1064 C C . LEU A 1 144 ? 5.735 7.938 -34.675 1.00 41.00 144 LEU A C 1
ATOM 1066 O O . LEU A 1 144 ? 4.951 8.310 -35.546 1.00 41.00 144 LEU A O 1
ATOM 1070 N N . LEU A 1 145 ? 5.779 8.495 -33.462 1.00 48.69 145 LEU A N 1
ATOM 1071 C CA . LEU A 1 145 ? 5.768 9.953 -33.394 1.00 48.69 145 LEU A CA 1
ATOM 1072 C C . LEU A 1 145 ? 6.768 10.443 -34.447 1.00 48.69 145 LEU A C 1
ATOM 1074 O O . LEU A 1 145 ? 7.797 9.797 -34.665 1.00 48.69 145 LEU A O 1
ATOM 1078 N N . GLU A 1 146 ? 6.491 11.567 -35.094 1.00 54.84 146 GLU A N 1
ATOM 1079 C CA . GLU A 1 146 ? 7.577 12.377 -35.629 1.00 54.84 146 GLU A CA 1
ATOM 1080 C C . GLU A 1 146 ? 8.530 12.599 -34.446 1.00 54.84 146 GLU A C 1
ATOM 1082 O O . GLU A 1 146 ? 8.249 13.389 -33.549 1.00 54.84 146 GLU A O 1
ATOM 1087 N N . TRP A 1 147 ? 9.545 11.736 -34.329 1.00 50.97 147 TRP A N 1
ATOM 1088 C CA . TRP A 1 147 ? 10.524 11.788 -33.266 1.00 50.97 147 TRP A CA 1
ATOM 1089 C C . TRP A 1 147 ? 11.263 13.070 -33.561 1.00 50.97 147 TRP A C 1
ATOM 1091 O O . TRP A 1 147 ? 12.114 13.119 -34.453 1.00 50.97 147 TRP A O 1
ATOM 1101 N N . ASP A 1 148 ? 10.863 14.130 -32.875 1.00 64.50 148 ASP A N 1
ATOM 1102 C CA . ASP A 1 148 ? 11.565 15.384 -32.954 1.00 64.50 148 ASP A CA 1
ATOM 1103 C C . ASP A 1 148 ? 12.891 15.173 -32.222 1.00 64.50 148 ASP A C 1
ATOM 1105 O O . ASP A 1 148 ? 13.005 15.277 -30.995 1.00 64.50 148 ASP A O 1
ATOM 1109 N N . ALA A 1 149 ? 13.889 14.747 -32.997 1.00 70.19 149 ALA A N 1
ATOM 1110 C CA . ALA A 1 149 ? 15.230 14.473 -32.512 1.00 70.19 149 ALA A CA 1
ATOM 1111 C C . ALA A 1 149 ? 15.853 15.729 -31.900 1.00 70.19 149 ALA A C 1
ATOM 1113 O O . ALA A 1 149 ? 16.732 15.616 -31.049 1.00 70.19 149 ALA A O 1
ATOM 1114 N N . GLU A 1 150 ? 15.380 16.908 -32.303 1.00 72.62 150 GLU A N 1
ATOM 1115 C CA . GLU A 1 150 ? 15.851 18.181 -31.793 1.00 72.62 150 GLU A CA 1
ATOM 1116 C C . GLU A 1 150 ? 15.276 18.456 -30.406 1.00 72.62 150 GLU A C 1
ATOM 1118 O O . GLU A 1 150 ? 16.039 18.710 -29.477 1.00 72.62 150 GLU A O 1
ATOM 1123 N N . LEU A 1 151 ? 13.966 18.289 -30.219 1.00 76.62 151 LEU A N 1
ATOM 1124 C CA . LEU A 1 151 ? 13.320 18.455 -28.912 1.00 76.62 151 LEU A CA 1
ATOM 1125 C C . LEU A 1 151 ? 13.797 17.388 -27.911 1.00 76.62 151 LEU A C 1
ATOM 1127 O O . LEU A 1 151 ? 14.161 17.697 -26.776 1.00 76.62 151 LEU A O 1
ATOM 1131 N N . THR A 1 152 ? 13.898 16.134 -28.359 1.00 75.50 152 THR A N 1
ATOM 1132 C CA . THR A 1 152 ? 14.426 15.033 -27.538 1.00 75.50 152 THR A CA 1
ATOM 1133 C C . THR A 1 152 ? 15.904 15.238 -27.205 1.00 75.50 152 THR A C 1
ATOM 1135 O O . THR A 1 152 ? 16.319 15.027 -26.067 1.00 75.50 152 THR A O 1
ATOM 1138 N N . GLY A 1 153 ? 16.704 15.695 -28.174 1.00 78.19 153 GLY A N 1
ATOM 1139 C CA . GLY A 1 153 ? 18.116 16.012 -27.974 1.00 78.19 153 GLY A CA 1
ATOM 1140 C C . GLY A 1 153 ? 18.317 17.165 -26.993 1.00 78.19 153 GLY A C 1
ATOM 1141 O O . GLY A 1 153 ? 19.154 17.062 -26.101 1.00 78.19 153 GLY A O 1
ATOM 1142 N N . GLN A 1 154 ? 17.511 18.223 -27.094 1.00 83.12 154 GLN A N 1
ATOM 1143 C CA . GLN A 1 154 ? 17.520 19.334 -26.140 1.00 83.12 154 GLN A CA 1
ATOM 1144 C C . GLN A 1 154 ? 17.150 18.871 -24.730 1.00 83.12 154 GLN A C 1
ATOM 1146 O O . GLN A 1 154 ? 17.814 19.270 -23.776 1.00 83.12 154 GLN A O 1
ATOM 1151 N N . ARG A 1 155 ? 16.154 17.985 -24.591 1.00 78.38 155 ARG A N 1
ATOM 1152 C CA . ARG A 1 155 ? 15.762 17.418 -23.293 1.00 78.38 155 ARG A CA 1
ATOM 1153 C C . ARG A 1 155 ? 16.888 16.594 -22.669 1.00 78.38 155 ARG A C 1
ATOM 1155 O O . ARG A 1 155 ? 17.231 16.833 -21.520 1.00 78.38 155 ARG A O 1
ATOM 1162 N N . ILE A 1 156 ? 17.510 15.692 -23.434 1.00 79.06 156 ILE A N 1
ATOM 1163 C CA . ILE A 1 156 ? 18.634 14.864 -22.959 1.00 79.06 156 ILE A CA 1
ATOM 1164 C C . ILE A 1 156 ? 19.836 15.733 -22.571 1.00 79.06 156 ILE A C 1
ATOM 1166 O O . ILE A 1 156 ? 20.471 15.484 -21.551 1.00 79.06 156 ILE A O 1
ATOM 1170 N N . VAL A 1 157 ? 20.156 16.756 -23.370 1.00 82.50 157 VAL A N 1
ATOM 1171 C CA . VAL A 1 157 ? 21.248 17.689 -23.063 1.00 82.50 157 VAL A CA 1
ATOM 1172 C C . VAL A 1 157 ? 20.938 18.492 -21.803 1.00 82.50 157 VAL A C 1
ATOM 1174 O O . VAL A 1 157 ? 21.820 18.635 -20.967 1.00 82.50 157 VAL A O 1
ATOM 1177 N N . SER A 1 158 ? 19.708 18.981 -21.641 1.00 79.81 158 SER A N 1
ATOM 1178 C CA . SER A 1 158 ? 19.298 19.715 -20.440 1.00 79.81 158 SER A CA 1
ATOM 1179 C C . SER A 1 158 ? 19.392 18.847 -19.189 1.00 79.81 158 SER A C 1
ATOM 1181 O O . SER A 1 158 ? 19.965 19.282 -18.201 1.00 79.81 158 SER A O 1
ATOM 1183 N N . ASP A 1 159 ? 18.888 17.617 -19.247 1.00 77.06 159 ASP A N 1
ATOM 1184 C CA . ASP A 1 159 ? 18.873 16.688 -18.113 1.00 77.06 159 ASP A CA 1
ATOM 1185 C C . ASP A 1 159 ? 20.298 16.252 -17.722 1.00 77.06 159 ASP A C 1
ATOM 1187 O O . ASP A 1 159 ? 20.687 16.252 -16.553 1.00 77.06 159 ASP A O 1
ATOM 1191 N N . ALA A 1 160 ? 21.149 15.992 -18.721 1.00 77.56 160 ALA A N 1
ATOM 1192 C CA . ALA A 1 160 ? 22.566 15.722 -18.497 1.00 77.56 160 ALA A CA 1
ATOM 1193 C C . ALA A 1 160 ? 23.321 16.944 -17.942 1.00 77.56 160 ALA A C 1
ATOM 1195 O O . ALA A 1 160 ? 24.237 16.779 -17.135 1.00 77.56 160 ALA A O 1
ATOM 1196 N N . LEU A 1 161 ? 22.964 18.164 -18.359 1.00 68.75 161 LEU A N 1
ATOM 1197 C CA . LEU A 1 161 ? 23.556 19.393 -17.829 1.00 68.75 161 LEU A CA 1
ATOM 1198 C C . LEU A 1 161 ? 23.106 19.660 -16.387 1.00 68.75 161 LEU A C 1
ATOM 1200 O O . LEU A 1 161 ? 23.960 20.004 -15.575 1.00 68.75 161 LEU A O 1
ATOM 1204 N N . ASP A 1 162 ? 21.838 19.426 -16.047 1.00 67.56 162 ASP A N 1
ATOM 1205 C CA . ASP A 1 162 ? 21.309 19.589 -14.682 1.00 67.56 162 ASP A CA 1
ATOM 1206 C C . ASP A 1 162 ? 21.920 18.590 -13.686 1.00 67.56 162 ASP A C 1
ATOM 1208 O O . ASP A 1 162 ? 22.078 18.899 -12.505 1.00 67.56 162 ASP A O 1
ATOM 1212 N N . HIS A 1 163 ? 22.307 17.395 -14.141 1.00 63.94 163 HIS A N 1
ATOM 1213 C CA . HIS A 1 163 ? 22.970 16.402 -13.290 1.00 63.94 163 HIS A CA 1
ATOM 1214 C C . HIS A 1 163 ? 24.487 16.581 -13.154 1.00 63.94 163 HIS A C 1
ATOM 1216 O O . HIS A 1 163 ? 25.067 16.117 -12.171 1.00 63.94 163 HIS A O 1
ATOM 1222 N N . VAL A 1 164 ? 25.148 17.226 -14.119 1.00 61.44 164 VAL A N 1
ATOM 1223 C CA . VAL A 1 164 ? 26.616 17.376 -14.125 1.00 61.44 164 VAL A CA 1
ATOM 1224 C C . VAL A 1 164 ? 27.060 18.743 -13.608 1.00 61.44 164 VAL A C 1
ATOM 1226 O O . VAL A 1 164 ? 28.160 18.858 -13.062 1.00 61.44 164 VAL A O 1
ATOM 1229 N N . LEU A 1 165 ? 26.225 19.773 -13.735 1.00 51.16 165 LEU A N 1
ATOM 1230 C CA . LEU A 1 165 ? 26.519 21.092 -13.193 1.00 51.16 165 LEU A CA 1
ATOM 1231 C C . LEU A 1 165 ? 25.841 21.239 -11.828 1.00 51.16 165 LEU A C 1
ATOM 1233 O O . LEU A 1 165 ? 24.616 21.347 -11.769 1.00 51.16 165 LEU A O 1
ATOM 1237 N N . PRO A 1 166 ? 26.595 21.271 -10.711 1.00 57.22 166 PRO A N 1
ATOM 1238 C CA . PRO A 1 166 ? 26.018 21.741 -9.463 1.00 57.22 166 PRO A CA 1
ATOM 1239 C C . PRO A 1 166 ? 25.467 23.149 -9.704 1.00 57.22 166 PRO A C 1
ATOM 1241 O O . PRO A 1 166 ? 26.160 23.983 -10.288 1.00 57.22 166 PRO A O 1
ATOM 1244 N N . GLN A 1 167 ? 24.224 23.399 -9.277 1.00 56.94 167 GLN A N 1
ATOM 1245 C CA . GLN A 1 167 ? 23.636 24.738 -9.311 1.00 56.94 167 GLN A CA 1
ATOM 1246 C C . GLN A 1 167 ? 24.653 25.723 -8.733 1.00 56.94 167 GLN A C 1
ATOM 1248 O O . GLN A 1 167 ? 25.113 25.530 -7.602 1.00 56.94 167 GLN A O 1
ATOM 1253 N N . GLU A 1 168 ? 25.028 26.737 -9.520 1.00 52.84 168 GLU A N 1
ATOM 1254 C CA . GLU A 1 168 ? 25.930 27.807 -9.098 1.00 52.84 168 GLU A CA 1
ATOM 1255 C C . GLU A 1 168 ? 25.277 28.546 -7.930 1.00 52.84 168 GLU A C 1
ATOM 1257 O O . GLU A 1 168 ? 24.543 29.519 -8.074 1.00 52.84 168 GLU A O 1
ATOM 1262 N N . THR A 1 169 ? 25.510 28.031 -6.731 1.00 52.34 169 THR A N 1
ATOM 1263 C CA . THR A 1 169 ? 25.271 28.773 -5.512 1.00 52.34 169 THR A CA 1
ATOM 1264 C C . THR A 1 169 ? 26.488 29.672 -5.409 1.00 52.34 169 THR A C 1
ATOM 1266 O O . THR A 1 169 ? 27.582 29.179 -5.132 1.00 52.34 169 THR A O 1
ATOM 1269 N N . GLU A 1 170 ? 26.333 30.962 -5.709 1.00 54.91 170 GLU A N 1
ATOM 1270 C CA . GLU A 1 170 ? 27.358 31.979 -5.454 1.00 54.91 170 GLU A CA 1
ATOM 1271 C C . GLU A 1 170 ? 27.638 32.026 -3.941 1.00 54.91 170 GLU A C 1
ATOM 1273 O O . GLU A 1 170 ? 27.078 32.820 -3.188 1.00 54.91 170 GLU A O 1
ATOM 1278 N N . LEU A 1 171 ? 28.473 31.106 -3.468 1.00 52.62 171 LEU A N 1
ATOM 1279 C CA . LEU A 1 171 ? 29.054 31.117 -2.139 1.00 52.62 171 LEU A CA 1
ATOM 1280 C C . LEU A 1 171 ? 30.456 31.692 -2.295 1.00 52.62 171 LEU A C 1
ATOM 1282 O O . LEU A 1 171 ? 31.370 31.036 -2.792 1.00 52.62 171 LEU A O 1
ATOM 1286 N N . GLU A 1 172 ? 30.603 32.946 -1.881 1.00 51.03 172 GLU A N 1
ATOM 1287 C CA . GLU A 1 172 ? 31.869 33.671 -1.820 1.00 51.03 172 GLU A CA 1
ATOM 1288 C C . GLU A 1 172 ? 32.731 33.068 -0.690 1.00 51.03 172 GLU A C 1
ATOM 1290 O O . GLU A 1 172 ? 32.761 33.554 0.439 1.00 51.03 172 GLU A O 1
ATOM 1295 N N . ILE A 1 173 ? 33.363 31.921 -0.960 1.00 57.78 173 ILE A N 1
ATOM 1296 C CA . ILE A 1 173 ? 34.287 31.260 -0.032 1.00 57.78 173 ILE A CA 1
ATOM 1297 C C . ILE A 1 173 ? 35.709 31.644 -0.435 1.00 57.78 173 ILE A C 1
ATOM 1299 O O . ILE A 1 173 ? 36.255 31.126 -1.408 1.00 57.78 173 ILE A O 1
ATOM 1303 N N . ASP A 1 174 ? 36.314 32.548 0.331 1.00 50.50 174 ASP A N 1
ATOM 1304 C CA . ASP A 1 174 ? 37.710 32.945 0.159 1.00 50.50 174 ASP A CA 1
ATOM 1305 C C . ASP A 1 174 ? 38.620 31.847 0.747 1.00 50.50 174 ASP A C 1
ATOM 1307 O O . ASP A 1 174 ? 38.760 31.692 1.965 1.00 50.50 174 ASP A O 1
ATOM 1311 N N . LEU A 1 175 ? 39.180 31.000 -0.120 1.00 52.41 175 LEU A N 1
ATOM 1312 C CA . LEU A 1 175 ? 40.049 29.887 0.269 1.00 52.41 175 LEU A CA 1
ATOM 1313 C C . LEU A 1 175 ? 41.504 30.359 0.402 1.00 52.41 175 LEU A C 1
ATOM 1315 O O . LEU A 1 175 ? 42.296 30.273 -0.537 1.00 52.41 175 LEU A O 1
ATOM 1319 N N . GLU A 1 176 ? 41.903 30.789 1.599 1.00 51.06 176 GLU A N 1
ATOM 1320 C CA . GLU A 1 176 ? 43.321 30.969 1.936 1.00 51.06 176 GLU A CA 1
ATOM 1321 C C . GLU A 1 176 ? 43.994 29.617 2.248 1.00 51.06 176 GLU A C 1
ATOM 1323 O O . GLU A 1 176 ? 44.268 29.285 3.402 1.00 51.06 176 GLU A O 1
ATOM 1328 N N . SER A 1 177 ? 44.307 28.808 1.231 1.00 50.81 177 SER A N 1
ATOM 1329 C CA . SER A 1 177 ? 45.131 27.605 1.428 1.00 50.81 177 SER A CA 1
ATOM 1330 C C . SER A 1 177 ? 46.573 27.833 0.963 1.00 50.81 177 SER A C 1
ATOM 1332 O O . SER A 1 177 ? 46.880 27.787 -0.230 1.00 50.81 177 SER A O 1
ATOM 1334 N N . ARG A 1 178 ? 47.503 28.032 1.908 1.00 53.94 178 ARG A N 1
ATOM 1335 C CA . ARG A 1 178 ? 48.941 27.848 1.647 1.00 53.94 178 ARG A CA 1
ATOM 1336 C C . ARG A 1 178 ? 49.230 26.353 1.590 1.00 53.94 178 ARG A C 1
ATOM 1338 O O . ARG A 1 178 ? 49.270 25.695 2.624 1.00 53.94 178 ARG A O 1
ATOM 1345 N N . PHE A 1 179 ? 49.451 25.831 0.389 1.00 50.84 179 PHE A N 1
ATOM 1346 C CA . PHE A 1 179 ? 49.889 24.453 0.190 1.00 50.84 179 PHE A CA 1
ATOM 1347 C C . PHE A 1 179 ? 51.254 24.233 0.854 1.00 50.84 179 PHE A C 1
ATOM 1349 O O . PHE A 1 179 ? 52.283 24.704 0.370 1.00 50.84 179 PHE A O 1
ATOM 1356 N N . THR A 1 180 ? 51.273 23.507 1.969 1.00 54.53 180 THR A N 1
ATOM 1357 C CA . THR A 1 180 ? 52.487 22.858 2.458 1.00 54.53 180 THR A CA 1
ATOM 1358 C C . THR A 1 180 ? 52.588 21.517 1.746 1.00 54.53 180 THR A C 1
ATOM 1360 O O . THR A 1 180 ? 51.796 20.619 2.020 1.00 54.53 180 THR A O 1
ATOM 1363 N N . SER A 1 181 ? 53.524 21.376 0.808 1.00 53.03 181 SER A N 1
ATOM 1364 C CA . SER A 1 181 ? 53.808 20.084 0.186 1.00 53.03 181 SER A CA 1
ATOM 1365 C C . SER A 1 181 ? 54.466 19.164 1.219 1.00 53.03 181 SER A C 1
ATOM 1367 O O . SER A 1 181 ? 55.685 19.195 1.400 1.00 53.03 181 SER A O 1
ATOM 1369 N N . SER A 1 182 ? 53.682 18.359 1.928 1.00 59.00 182 SER A N 1
ATOM 1370 C CA . SER A 1 182 ? 54.202 17.107 2.469 1.00 59.00 182 SER A CA 1
ATOM 1371 C C . SER A 1 182 ? 54.333 16.154 1.287 1.00 59.00 182 SER A C 1
ATOM 1373 O O . SER A 1 182 ? 53.331 15.840 0.647 1.00 59.00 182 SER A O 1
ATOM 1375 N N . ALA A 1 183 ? 55.562 15.772 0.941 1.00 59.88 183 ALA A N 1
ATOM 1376 C CA . ALA A 1 183 ? 55.770 14.667 0.016 1.00 59.88 183 ALA A CA 1
ATOM 1377 C C . ALA A 1 183 ? 55.070 13.436 0.607 1.00 59.88 183 ALA A C 1
ATOM 1379 O O . ALA A 1 183 ? 55.260 13.128 1.781 1.00 59.88 183 ALA A O 1
ATOM 1380 N N . ASP A 1 184 ? 54.189 12.830 -0.178 1.00 66.94 184 ASP A N 1
ATOM 1381 C CA . ASP A 1 184 ? 53.480 11.617 0.201 1.00 66.94 184 ASP A CA 1
ATOM 1382 C C . ASP A 1 184 ? 54.470 10.444 0.135 1.00 66.94 184 ASP A C 1
ATOM 1384 O O . ASP A 1 184 ? 55.049 10.188 -0.923 1.00 66.94 184 ASP A O 1
ATOM 1388 N N . ASP A 1 185 ? 54.694 9.769 1.266 1.00 72.81 185 ASP A N 1
ATOM 1389 C CA . ASP A 1 185 ? 55.589 8.607 1.399 1.00 72.81 185 ASP A CA 1
ATOM 1390 C C . ASP A 1 185 ? 54.923 7.307 0.897 1.00 72.81 185 ASP A C 1
ATOM 1392 O O . ASP A 1 185 ? 55.352 6.197 1.223 1.00 72.81 185 ASP A O 1
ATOM 1396 N N . TYR A 1 186 ? 53.847 7.417 0.113 1.00 71.50 186 TYR A N 1
ATOM 1397 C CA . TYR A 1 186 ? 53.166 6.270 -0.464 1.00 71.50 186 TYR A CA 1
ATOM 1398 C C . TYR A 1 186 ? 54.078 5.501 -1.428 1.00 71.50 186 TYR A C 1
ATOM 1400 O O . TYR A 1 186 ? 54.441 5.979 -2.506 1.00 71.50 186 TYR A O 1
ATOM 1408 N N . GLN A 1 187 ? 54.397 4.262 -1.056 1.00 67.69 187 GLN A N 1
ATOM 1409 C CA . GLN A 1 187 ? 55.089 3.313 -1.914 1.00 67.69 187 GLN A CA 1
ATOM 1410 C C . GLN A 1 187 ? 54.094 2.232 -2.368 1.00 67.69 187 GLN A C 1
ATOM 1412 O O . GLN A 1 187 ? 53.510 1.557 -1.516 1.00 67.69 187 GLN A O 1
ATOM 1417 N N . PRO A 1 188 ? 53.862 2.071 -3.686 1.00 65.62 188 PRO A N 1
ATOM 1418 C CA . PRO A 1 188 ? 52.942 1.061 -4.197 1.00 65.62 188 PRO A CA 1
ATOM 1419 C C . PRO A 1 188 ? 53.376 -0.350 -3.768 1.00 65.62 188 PRO A C 1
ATOM 1421 O O . PRO A 1 188 ? 54.573 -0.645 -3.832 1.00 65.62 188 PRO A O 1
ATOM 1424 N N . PRO A 1 189 ? 52.440 -1.221 -3.353 1.00 64.62 189 PRO A N 1
ATOM 1425 C CA . PRO A 1 189 ? 52.760 -2.595 -2.983 1.00 64.62 189 PRO A CA 1
ATOM 1426 C C . PRO A 1 189 ? 53.209 -3.401 -4.206 1.00 64.62 189 PRO A C 1
ATOM 1428 O O . PRO A 1 189 ? 52.719 -3.184 -5.318 1.00 64.62 189 PRO A O 1
ATOM 1431 N N . ASP A 1 190 ? 54.129 -4.339 -3.990 1.00 65.25 190 ASP A N 1
ATOM 1432 C CA . ASP A 1 190 ? 54.613 -5.224 -5.046 1.00 65.25 190 ASP A CA 1
ATOM 1433 C C . ASP A 1 190 ? 53.565 -6.310 -5.335 1.00 65.25 190 ASP A C 1
ATOM 1435 O O . ASP A 1 190 ? 53.071 -6.977 -4.426 1.00 65.25 190 ASP A O 1
ATOM 1439 N N . LEU A 1 191 ? 53.167 -6.440 -6.601 1.00 59.78 191 LEU A N 1
ATOM 1440 C CA . LEU A 1 191 ? 52.049 -7.294 -7.036 1.00 59.78 191 LEU A CA 1
ATOM 1441 C C . LEU A 1 191 ? 52.512 -8.666 -7.553 1.00 59.78 191 LEU A C 1
ATOM 1443 O O . LEU A 1 191 ? 51.696 -9.453 -8.035 1.00 59.78 191 LEU A O 1
ATOM 1447 N N . LEU A 1 192 ? 53.816 -8.940 -7.494 1.00 64.44 192 LEU A N 1
ATOM 1448 C CA . LEU A 1 192 ? 54.438 -10.169 -7.976 1.00 64.44 192 LEU A CA 1
ATOM 1449 C C . LEU A 1 192 ? 54.916 -10.999 -6.773 1.00 64.44 192 LEU A C 1
ATOM 1451 O O . LEU A 1 192 ? 55.836 -10.564 -6.086 1.00 64.44 192 LEU A O 1
ATOM 1455 N N . PRO A 1 193 ? 54.313 -12.169 -6.490 1.00 63.75 193 PRO A N 1
ATOM 1456 C CA . PRO A 1 193 ? 54.769 -13.026 -5.401 1.00 63.75 193 PRO A CA 1
ATOM 1457 C C . PRO A 1 193 ? 56.084 -13.731 -5.765 1.00 63.75 193 PRO A C 1
ATOM 1459 O O . PRO A 1 193 ? 56.261 -14.195 -6.893 1.00 63.75 193 PRO A O 1
ATOM 1462 N N . ASP A 1 194 ? 56.983 -13.859 -4.787 1.00 69.88 194 ASP A N 1
ATOM 1463 C CA . ASP A 1 194 ? 58.302 -14.488 -4.959 1.00 69.88 194 ASP A CA 1
ATOM 1464 C C . ASP A 1 194 ? 58.229 -16.023 -5.125 1.00 69.88 194 ASP A C 1
ATOM 1466 O O . ASP A 1 194 ? 59.147 -16.641 -5.671 1.00 69.88 194 ASP A O 1
ATOM 1470 N N . SER A 1 195 ? 57.144 -16.661 -4.665 1.00 72.75 195 SER A N 1
ATOM 1471 C CA . SER A 1 195 ? 56.908 -18.110 -4.759 1.00 72.75 195 SER A CA 1
ATOM 1472 C C . SER A 1 195 ? 55.413 -18.459 -4.806 1.00 72.75 195 SER A C 1
ATOM 1474 O O . SER A 1 195 ? 54.557 -17.654 -4.436 1.00 72.75 195 SER A O 1
ATOM 1476 N N . SER A 1 196 ? 55.086 -19.680 -5.242 1.00 61.88 196 SER A N 1
ATOM 1477 C CA . SER A 1 196 ? 53.711 -20.211 -5.271 1.00 61.88 196 SER A CA 1
ATOM 1478 C C . SER A 1 196 ? 53.080 -20.296 -3.877 1.00 61.88 196 SER A C 1
ATOM 1480 O O . SER A 1 196 ? 51.911 -19.963 -3.720 1.00 61.88 196 SER A O 1
ATOM 1482 N N . GLU A 1 197 ? 53.859 -20.658 -2.857 1.00 69.38 197 GLU A N 1
ATOM 1483 C CA . GLU A 1 197 ? 53.423 -20.683 -1.453 1.00 69.38 197 GLU A CA 1
ATOM 1484 C C . GLU A 1 197 ? 53.069 -19.270 -0.954 1.00 69.38 197 GLU A C 1
ATOM 1486 O O . GLU A 1 197 ? 51.997 -19.051 -0.396 1.00 69.38 197 GLU A O 1
ATOM 1491 N N . SER A 1 198 ? 53.895 -18.269 -1.288 1.00 67.31 198 SER A N 1
ATOM 1492 C CA . SER A 1 198 ? 53.627 -16.859 -0.970 1.00 67.31 198 SER A CA 1
ATOM 1493 C C . SER A 1 198 ? 52.398 -16.304 -1.701 1.00 67.31 198 SER A C 1
ATOM 1495 O O . SER A 1 198 ? 51.728 -15.407 -1.181 1.00 67.31 198 SER A O 1
ATOM 1497 N N . ALA A 1 199 ? 52.098 -16.810 -2.901 1.00 64.88 199 ALA A N 1
ATOM 1498 C CA . ALA A 1 199 ? 50.908 -16.435 -3.658 1.00 64.88 199 ALA A CA 1
ATOM 1499 C C . ALA A 1 199 ? 49.632 -16.978 -2.998 1.00 64.88 199 ALA A C 1
ATOM 1501 O O . ALA A 1 199 ? 48.640 -16.256 -2.899 1.00 64.88 199 ALA A O 1
ATOM 1502 N N . VAL A 1 200 ? 49.672 -18.221 -2.509 1.00 65.62 200 VAL A N 1
ATOM 1503 C CA . VAL A 1 200 ? 48.563 -18.838 -1.771 1.00 65.62 200 VAL A CA 1
ATOM 1504 C C . VAL A 1 200 ? 48.316 -18.098 -0.457 1.00 65.62 200 VAL A C 1
ATOM 1506 O O . VAL A 1 200 ? 47.177 -17.717 -0.192 1.00 65.62 200 VAL A O 1
ATOM 1509 N N . ASP A 1 201 ? 49.364 -17.794 0.310 1.00 69.44 201 ASP A N 1
ATOM 1510 C CA . ASP A 1 201 ? 49.232 -17.040 1.562 1.00 69.44 201 ASP A CA 1
ATOM 1511 C C . ASP A 1 201 ? 48.671 -15.629 1.340 1.00 69.44 201 ASP A C 1
ATOM 1513 O O . ASP A 1 201 ? 47.772 -15.203 2.063 1.00 69.44 201 ASP A O 1
ATOM 1517 N N . SER A 1 202 ? 49.103 -14.933 0.284 1.00 69.00 202 SER A N 1
ATOM 1518 C CA . SER A 1 202 ? 48.577 -13.601 -0.059 1.00 69.00 202 SER A CA 1
ATOM 1519 C C . SER A 1 202 ? 47.100 -13.636 -0.475 1.00 69.00 202 SER A C 1
ATOM 1521 O O . SER A 1 202 ? 46.339 -12.709 -0.188 1.00 69.00 202 SER A O 1
ATOM 1523 N N . LEU A 1 203 ? 46.662 -14.705 -1.149 1.00 67.94 203 LEU A N 1
ATOM 1524 C CA . LEU A 1 203 ? 45.258 -14.903 -1.518 1.00 67.94 203 LEU A CA 1
ATOM 1525 C C . LEU A 1 203 ? 44.397 -15.252 -0.299 1.00 67.94 203 LEU A C 1
ATOM 1527 O O . LEU A 1 203 ? 43.298 -14.711 -0.150 1.00 67.94 203 LEU A O 1
ATOM 1531 N N . LEU A 1 204 ? 44.910 -16.098 0.596 1.00 67.69 204 LEU A N 1
ATOM 1532 C CA . LEU A 1 204 ? 44.264 -16.418 1.867 1.00 67.69 204 LEU A CA 1
ATOM 1533 C C . LEU A 1 204 ? 44.157 -15.179 2.759 1.00 67.69 204 LEU A C 1
ATOM 1535 O O . LEU A 1 204 ? 43.103 -14.937 3.339 1.00 67.69 204 LEU A O 1
ATOM 1539 N N . GLU A 1 205 ? 45.192 -14.347 2.831 1.00 72.62 205 GLU A N 1
ATOM 1540 C CA . GLU A 1 205 ? 45.168 -13.102 3.598 1.00 72.62 205 GLU A CA 1
ATOM 1541 C C . GLU A 1 205 ? 44.186 -12.083 3.000 1.00 72.62 205 GLU A C 1
ATOM 1543 O O . GLU A 1 205 ? 43.394 -11.476 3.723 1.00 72.62 205 GLU A O 1
ATOM 1548 N N . ARG A 1 206 ? 44.135 -11.955 1.669 1.00 70.31 206 ARG A N 1
ATOM 1549 C CA . ARG A 1 206 ? 43.203 -11.048 0.983 1.00 70.31 206 ARG A CA 1
ATOM 1550 C C . ARG A 1 206 ? 41.733 -11.411 1.202 1.00 70.31 206 ARG A C 1
ATOM 1552 O O . ARG A 1 206 ? 40.903 -10.508 1.316 1.00 70.31 206 ARG A O 1
ATOM 1559 N N . HIS A 1 207 ? 41.402 -12.700 1.209 1.00 64.62 207 HIS A N 1
ATOM 1560 C CA . HIS A 1 207 ? 40.010 -13.160 1.258 1.00 64.62 207 HIS A CA 1
ATOM 1561 C C . HIS A 1 207 ? 39.546 -13.576 2.652 1.00 64.62 207 HIS A C 1
ATOM 1563 O O . HIS A 1 207 ? 38.390 -13.351 2.993 1.00 64.62 207 HIS A O 1
ATOM 1569 N N . LEU A 1 208 ? 40.440 -14.133 3.466 1.00 63.69 208 LEU A N 1
ATOM 1570 C CA . LEU A 1 208 ? 40.132 -14.676 4.789 1.00 63.69 208 LEU A CA 1
ATOM 1571 C C . LEU A 1 208 ? 40.875 -13.950 5.916 1.00 63.69 208 LEU A C 1
ATOM 1573 O O . LEU A 1 208 ? 40.688 -14.312 7.072 1.00 63.69 208 LEU A O 1
ATOM 1577 N N . GLY A 1 209 ? 41.688 -12.925 5.634 1.00 70.75 209 GLY A N 1
ATOM 1578 C CA . GLY A 1 209 ? 42.474 -12.216 6.654 1.00 70.75 209 GLY A CA 1
ATOM 1579 C C . GLY A 1 209 ? 41.612 -11.599 7.755 1.00 70.75 209 GLY A C 1
ATOM 1580 O O . GLY A 1 209 ? 41.833 -11.873 8.933 1.00 70.75 209 GLY A O 1
ATOM 1581 N N . ARG A 1 210 ? 40.556 -10.858 7.383 1.00 68.81 210 ARG A N 1
ATOM 1582 C CA . ARG A 1 210 ? 39.604 -10.286 8.358 1.00 68.81 210 ARG A CA 1
ATOM 1583 C C . ARG A 1 210 ? 38.876 -11.353 9.170 1.00 68.81 210 ARG A C 1
ATOM 1585 O O . ARG A 1 210 ? 38.677 -11.182 10.368 1.00 68.81 210 ARG A O 1
ATOM 1592 N N . GLU A 1 211 ? 38.468 -12.445 8.529 1.00 66.00 211 GLU A N 1
ATOM 1593 C CA . GLU A 1 211 ? 37.740 -13.518 9.211 1.00 66.00 211 GLU A CA 1
ATOM 1594 C C . GLU A 1 211 ? 38.651 -14.331 10.132 1.00 66.00 211 GLU A C 1
ATOM 1596 O O . GLU A 1 211 ? 38.241 -14.715 11.226 1.00 66.00 211 GLU A O 1
ATOM 1601 N N . ARG A 1 212 ? 39.910 -14.548 9.734 1.00 70.12 212 ARG A N 1
ATOM 1602 C CA . ARG A 1 212 ? 40.937 -15.163 10.578 1.00 70.12 212 ARG A CA 1
ATOM 1603 C C . ARG A 1 212 ? 41.231 -14.314 11.801 1.00 70.12 212 ARG A C 1
ATOM 1605 O O . ARG A 1 212 ? 41.273 -14.870 12.893 1.00 70.12 212 ARG A O 1
ATOM 1612 N N . GLU A 1 213 ? 41.392 -13.006 11.630 1.00 72.88 213 GLU A N 1
ATOM 1613 C CA . GLU A 1 213 ? 41.621 -12.075 12.737 1.00 72.88 213 GLU A CA 1
ATOM 1614 C C . GLU A 1 213 ? 40.430 -12.077 13.707 1.00 72.88 213 GLU A C 1
ATOM 1616 O O . GLU A 1 213 ? 40.613 -12.278 14.908 1.00 72.88 213 GLU A O 1
ATOM 1621 N N . ALA A 1 214 ? 39.198 -12.004 13.190 1.00 70.38 214 ALA A N 1
ATOM 1622 C CA . ALA A 1 214 ? 37.983 -12.097 13.999 1.00 70.38 214 ALA A CA 1
ATOM 1623 C C . ALA A 1 214 ? 37.860 -13.449 14.731 1.00 70.38 214 ALA A C 1
ATOM 1625 O O . ALA A 1 214 ? 37.501 -13.501 15.909 1.00 70.38 214 ALA A O 1
ATOM 1626 N N . LEU A 1 215 ? 38.191 -14.567 14.075 1.00 70.81 215 LEU A N 1
ATOM 1627 C CA . LEU A 1 215 ? 38.186 -15.897 14.692 1.00 70.81 215 LEU A CA 1
ATOM 1628 C C . LEU A 1 215 ? 39.284 -16.061 15.745 1.00 70.81 215 LEU A C 1
ATOM 1630 O O . LEU A 1 215 ? 39.062 -16.725 16.761 1.00 70.81 215 LEU A O 1
ATOM 1634 N N . GLU A 1 216 ? 40.467 -15.494 15.521 1.00 77.06 216 GLU A N 1
ATOM 1635 C CA . GLU A 1 216 ? 41.560 -15.492 16.492 1.00 77.06 216 GLU A CA 1
ATOM 1636 C C . GLU A 1 216 ? 41.226 -14.614 17.700 1.00 77.06 216 GLU A C 1
ATOM 1638 O O . GLU A 1 216 ? 41.446 -15.057 18.829 1.00 77.06 216 GLU A O 1
ATOM 1643 N N . GLU A 1 217 ? 40.584 -13.460 17.501 1.00 74.50 217 GLU A N 1
ATOM 1644 C CA . GLU A 1 217 ? 40.055 -12.623 18.579 1.00 74.50 217 GLU A CA 1
ATOM 1645 C C . GLU A 1 217 ? 38.991 -13.374 19.392 1.00 74.50 217 GLU A C 1
ATOM 1647 O O . GLU A 1 217 ? 39.077 -13.441 20.619 1.00 74.50 217 GLU A O 1
ATOM 1652 N N . ILE A 1 218 ? 38.030 -14.032 18.734 1.00 68.31 218 ILE A N 1
ATOM 1653 C CA . ILE A 1 218 ? 37.003 -14.848 19.400 1.00 68.31 218 ILE A CA 1
ATOM 1654 C C . ILE A 1 218 ? 37.642 -16.012 20.168 1.00 68.31 218 ILE A C 1
ATOM 1656 O O . ILE A 1 218 ? 37.236 -16.308 21.294 1.00 68.31 218 ILE A O 1
ATOM 1660 N N . ARG A 1 219 ? 38.659 -16.679 19.607 1.00 70.62 219 ARG A N 1
ATOM 1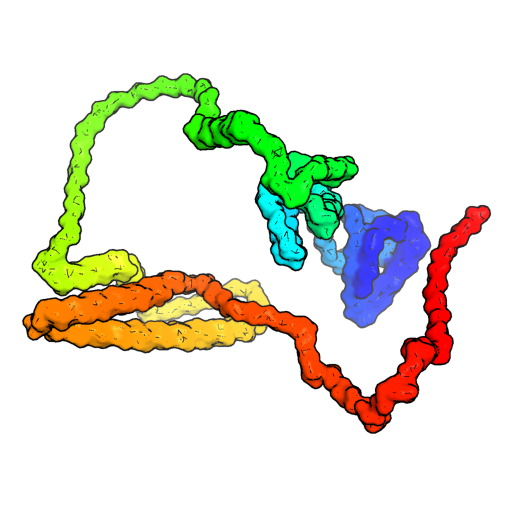661 C CA . ARG A 1 219 ? 39.394 -17.760 20.287 1.00 70.62 219 ARG A CA 1
ATOM 1662 C C . ARG A 1 219 ? 40.207 -17.239 21.468 1.00 70.62 219 ARG A C 1
ATOM 1664 O O . ARG A 1 219 ? 40.231 -17.904 22.501 1.00 70.62 219 ARG A O 1
ATOM 1671 N N . ALA A 1 220 ? 40.844 -16.078 21.351 1.00 71.94 220 ALA A N 1
ATOM 1672 C CA . ALA A 1 220 ? 41.563 -15.431 22.444 1.00 71.94 220 ALA A CA 1
ATOM 1673 C C . ALA A 1 220 ? 40.597 -15.032 23.569 1.00 71.94 220 ALA A C 1
ATOM 1675 O O . ALA A 1 220 ? 40.842 -15.334 24.736 1.00 71.94 220 ALA A O 1
ATOM 1676 N N . ARG A 1 221 ? 39.441 -14.467 23.211 1.00 65.38 221 ARG A N 1
ATOM 1677 C CA . ARG A 1 221 ? 38.363 -14.099 24.135 1.00 65.38 221 ARG A CA 1
ATOM 1678 C C . ARG A 1 221 ? 37.747 -15.321 24.819 1.00 65.38 221 ARG A C 1
ATOM 1680 O O . ARG A 1 221 ? 37.498 -15.281 26.017 1.00 65.38 221 ARG A O 1
ATOM 1687 N N . ARG A 1 222 ? 37.593 -16.437 24.096 1.00 55.97 222 ARG A N 1
ATOM 1688 C CA . ARG A 1 222 ? 37.160 -17.737 24.639 1.00 55.97 222 ARG A CA 1
ATOM 1689 C C . ARG A 1 222 ? 38.198 -18.352 25.580 1.00 55.97 222 ARG A C 1
ATOM 1691 O O . ARG A 1 222 ? 37.820 -18.964 26.563 1.00 55.97 222 ARG A O 1
ATOM 1698 N N . ARG A 1 223 ? 39.496 -18.192 25.301 1.00 64.75 223 ARG A N 1
ATOM 1699 C CA . ARG A 1 223 ? 40.575 -18.662 26.191 1.00 64.75 223 ARG A CA 1
ATOM 1700 C C . ARG A 1 223 ? 40.665 -17.852 27.487 1.00 64.75 223 ARG A C 1
ATOM 1702 O O . ARG A 1 223 ? 41.088 -18.405 28.491 1.00 64.75 223 ARG A O 1
ATOM 1709 N N . LEU A 1 224 ? 40.283 -16.572 27.463 1.00 63.62 224 LEU A N 1
ATOM 1710 C CA . LEU A 1 224 ? 40.180 -15.731 28.664 1.00 63.62 224 LEU A CA 1
ATOM 1711 C C . LEU A 1 224 ? 38.880 -15.951 29.459 1.00 63.62 224 LEU A C 1
ATOM 1713 O O . LEU A 1 224 ? 38.843 -15.640 30.646 1.00 63.62 224 LEU A O 1
ATOM 1717 N N . ALA A 1 225 ? 37.823 -16.464 28.827 1.00 55.19 225 ALA A N 1
ATOM 1718 C CA . ALA A 1 225 ? 36.548 -16.755 29.472 1.00 55.19 225 ALA A CA 1
ATOM 1719 C C . ALA A 1 225 ? 36.532 -18.200 30.000 1.00 55.19 225 ALA A C 1
ATOM 1721 O O . ALA A 1 225 ? 36.118 -19.121 29.303 1.00 55.19 225 ALA A O 1
ATOM 1722 N N . GLU A 1 226 ? 36.991 -18.396 31.236 1.00 52.41 226 GLU A N 1
ATOM 1723 C CA . GLU A 1 226 ? 36.968 -19.704 31.914 1.00 52.41 226 GLU A CA 1
ATOM 1724 C C . GLU A 1 226 ? 35.575 -20.099 32.458 1.00 52.41 226 GLU A C 1
ATOM 1726 O O . GLU A 1 226 ? 35.427 -21.196 32.981 1.00 52.41 226 GLU A O 1
ATOM 1731 N N . ASP A 1 227 ? 34.538 -19.269 32.277 1.00 54.75 227 ASP A N 1
ATOM 1732 C CA . ASP A 1 227 ? 33.135 -19.622 32.549 1.00 54.75 227 ASP A CA 1
ATOM 1733 C C . ASP A 1 227 ? 32.184 -18.922 31.552 1.00 54.75 227 ASP A C 1
ATOM 1735 O O . ASP A 1 227 ? 32.359 -17.729 31.273 1.00 54.75 227 ASP A O 1
ATOM 1739 N N . PRO A 1 228 ? 31.172 -19.617 30.992 1.00 49.84 228 PRO A N 1
ATOM 1740 C CA . PRO A 1 228 ? 30.222 -19.005 30.070 1.00 49.84 228 PRO A CA 1
ATOM 1741 C C . PRO A 1 228 ? 29.235 -18.100 30.833 1.00 49.84 228 PRO A C 1
ATOM 1743 O O . PRO A 1 228 ? 28.584 -18.569 31.769 1.00 49.84 228 PRO A O 1
ATOM 1746 N N . PRO A 1 229 ? 29.061 -16.819 30.450 1.00 45.16 229 PRO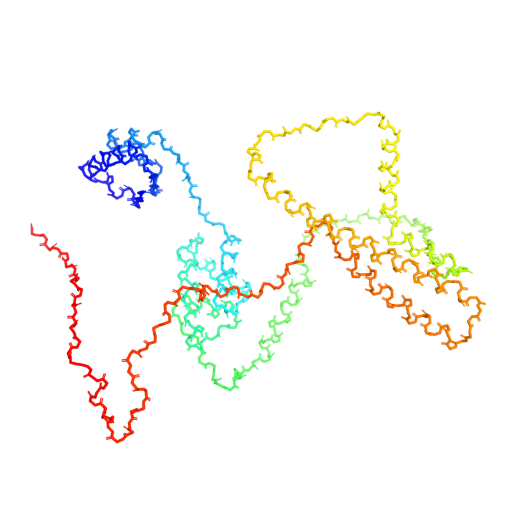 A N 1
ATOM 1747 C CA . PRO A 1 229 ? 28.019 -15.989 31.037 1.00 45.16 229 PRO A CA 1
ATOM 1748 C C . PRO A 1 229 ? 26.643 -16.438 30.529 1.00 45.16 229 PRO A C 1
ATOM 1750 O O . PRO A 1 229 ? 26.425 -16.604 29.328 1.00 45.16 229 PRO A O 1
ATOM 1753 N N . THR A 1 230 ? 25.711 -16.635 31.458 1.00 47.91 230 THR A N 1
ATOM 1754 C CA . THR A 1 230 ? 24.304 -16.949 31.187 1.00 47.91 230 THR A CA 1
ATOM 1755 C C . THR A 1 230 ? 23.654 -15.816 30.378 1.00 47.91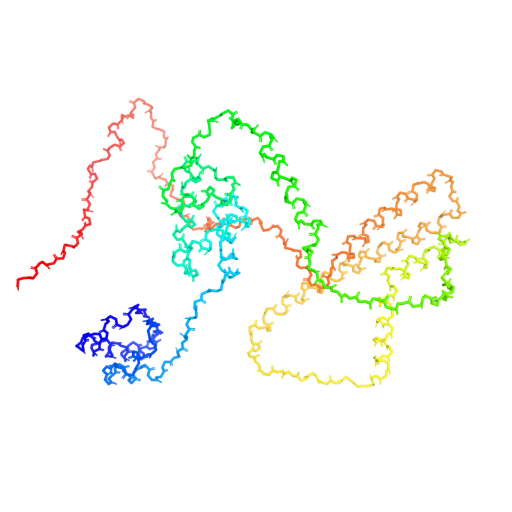 230 THR A C 1
ATOM 1757 O O . THR A 1 230 ? 23.784 -14.658 30.781 1.00 47.91 230 THR A O 1
ATOM 1760 N N . PRO A 1 231 ? 22.951 -16.097 29.266 1.00 49.50 231 PRO A N 1
ATOM 1761 C CA . PRO A 1 231 ? 22.300 -15.055 28.480 1.00 49.50 231 PRO A CA 1
ATOM 1762 C C . PRO A 1 231 ? 21.080 -14.488 29.222 1.00 49.50 231 PRO A C 1
ATOM 1764 O O . PRO A 1 231 ? 20.190 -15.231 29.637 1.00 49.50 231 PRO A O 1
ATOM 1767 N N . GLU A 1 232 ? 21.028 -13.165 29.376 1.00 47.09 232 GLU A N 1
ATOM 1768 C CA . GLU A 1 232 ? 19.825 -12.451 29.810 1.00 47.09 232 GLU A CA 1
ATOM 1769 C C . GLU A 1 232 ? 18.832 -12.381 28.641 1.00 47.09 232 GLU A C 1
ATOM 1771 O O . GLU A 1 232 ? 19.126 -11.815 27.589 1.00 47.09 232 GLU A O 1
ATOM 1776 N N . VAL A 1 233 ? 17.658 -12.988 28.824 1.00 47.06 233 VAL A N 1
ATOM 1777 C CA . VAL A 1 233 ? 16.566 -13.016 27.841 1.00 47.06 233 VAL A CA 1
ATOM 1778 C C . VAL A 1 233 ? 15.615 -11.841 28.115 1.00 47.06 233 VAL A C 1
ATOM 1780 O O . VAL A 1 233 ? 15.041 -11.782 29.207 1.00 47.06 233 VAL A O 1
ATOM 1783 N N . PRO A 1 234 ? 15.393 -10.916 27.162 1.00 43.12 234 PRO A N 1
ATOM 1784 C CA . PRO A 1 234 ? 14.316 -9.936 27.253 1.00 43.12 234 PRO A CA 1
ATOM 1785 C C . PRO A 1 234 ? 12.965 -10.648 27.121 1.00 43.12 234 PRO A C 1
ATOM 1787 O O . PRO A 1 234 ? 12.717 -11.359 26.149 1.00 43.12 234 PRO A O 1
ATOM 1790 N N . GLY A 1 235 ? 12.096 -10.479 28.118 1.00 47.72 235 GLY A N 1
ATOM 1791 C CA . GLY A 1 235 ? 10.781 -11.112 28.160 1.00 47.72 235 GLY A CA 1
ATOM 1792 C C . GLY A 1 235 ? 9.853 -10.618 27.049 1.00 47.72 235 GLY A C 1
ATOM 1793 O O . GLY A 1 235 ? 9.382 -9.485 27.091 1.00 47.72 235 GLY A O 1
ATOM 1794 N N . GLY A 1 236 ? 9.559 -11.499 26.096 1.00 46.53 236 GLY A N 1
ATOM 1795 C CA . GLY A 1 236 ? 8.505 -11.362 25.093 1.00 46.53 236 GLY A CA 1
ATOM 1796 C C . GLY A 1 236 ? 8.242 -12.723 24.442 1.00 46.53 236 GLY A C 1
ATOM 1797 O O . GLY A 1 236 ? 9.185 -13.376 24.009 1.00 46.53 236 GLY A O 1
ATOM 1798 N N . ASP A 1 237 ? 6.982 -13.165 24.470 1.00 50.03 237 ASP A N 1
ATOM 1799 C CA . ASP A 1 237 ? 6.408 -14.427 23.962 1.00 50.03 237 ASP A CA 1
ATOM 1800 C C . ASP A 1 237 ? 7.335 -15.380 23.171 1.00 50.03 237 ASP A C 1
ATOM 1802 O O . ASP A 1 237 ? 7.480 -15.292 21.951 1.00 50.03 237 ASP A O 1
ATOM 1806 N N . THR A 1 238 ? 7.893 -16.383 23.860 1.00 49.19 238 THR A N 1
ATOM 1807 C CA . THR A 1 238 ? 8.874 -17.331 23.295 1.00 49.19 238 THR A CA 1
ATOM 1808 C C . THR A 1 238 ? 8.267 -18.507 22.527 1.00 49.19 238 THR A C 1
ATOM 1810 O O . THR A 1 238 ? 8.983 -19.195 21.810 1.00 49.19 238 THR A O 1
ATOM 1813 N N . ARG A 1 239 ? 6.952 -18.753 22.592 1.00 49.59 239 ARG A N 1
ATOM 1814 C CA . ARG A 1 239 ? 6.372 -19.988 22.018 1.00 49.59 239 ARG A CA 1
ATOM 1815 C C . ARG A 1 239 ? 6.300 -20.022 20.493 1.00 49.59 239 ARG A C 1
ATOM 1817 O O . ARG A 1 239 ? 6.442 -21.091 19.909 1.00 49.59 239 ARG A O 1
ATOM 1824 N N . THR A 1 240 ? 6.090 -18.882 19.840 1.00 50.47 240 THR A N 1
ATOM 1825 C CA . THR A 1 240 ? 6.037 -18.823 18.367 1.00 50.47 240 THR A CA 1
ATOM 1826 C C . THR A 1 240 ? 7.438 -18.717 17.762 1.00 50.47 240 THR A C 1
ATOM 1828 O O . THR A 1 240 ? 7.667 -19.192 16.654 1.00 50.47 240 THR A O 1
ATOM 1831 N N . VAL A 1 241 ? 8.391 -18.155 18.513 1.00 51.22 241 VAL A N 1
ATOM 1832 C CA . VAL A 1 241 ? 9.800 -18.052 18.113 1.00 51.22 241 VAL A CA 1
ATOM 1833 C C . VAL A 1 241 ? 10.526 -19.387 18.304 1.00 51.22 241 VAL A C 1
ATOM 1835 O O . VAL A 1 241 ? 11.252 -19.785 17.405 1.00 51.22 241 VAL A O 1
ATOM 1838 N N . GLU A 1 242 ? 10.274 -20.135 19.385 1.00 49.84 242 GLU A N 1
ATOM 1839 C CA . GLU A 1 242 ? 10.882 -21.461 19.611 1.00 49.84 242 GLU A CA 1
ATOM 1840 C C . GLU A 1 242 ? 10.529 -22.458 18.492 1.00 49.84 242 GLU A C 1
ATOM 1842 O O . GLU A 1 242 ? 11.407 -23.133 17.962 1.00 49.84 242 GLU A O 1
ATOM 1847 N N . MET A 1 243 ? 9.270 -22.488 18.037 1.00 52.91 243 MET A N 1
ATOM 1848 C CA . MET A 1 243 ? 8.835 -23.460 17.024 1.00 52.91 243 MET A CA 1
ATOM 1849 C C . MET A 1 243 ? 9.294 -23.116 15.589 1.00 52.91 243 MET A C 1
ATOM 1851 O O . MET A 1 243 ? 9.379 -24.004 14.744 1.00 52.91 243 MET A O 1
ATOM 1855 N N . ILE A 1 244 ? 9.601 -21.842 15.306 1.00 54.03 244 ILE A N 1
ATOM 1856 C CA . ILE A 1 244 ? 10.158 -21.381 14.016 1.00 54.03 244 ILE A CA 1
ATOM 1857 C C . ILE A 1 244 ? 11.701 -21.388 14.048 1.00 54.03 244 ILE A C 1
ATOM 1859 O O . ILE A 1 244 ? 12.345 -21.595 13.017 1.00 54.03 244 ILE A O 1
ATOM 1863 N N . SER A 1 245 ? 12.313 -21.216 15.223 1.00 58.59 245 SER A N 1
ATOM 1864 C CA . SER A 1 245 ? 13.769 -21.198 15.388 1.00 58.59 245 SER A CA 1
ATOM 1865 C C . SER A 1 245 ? 14.384 -22.589 15.255 1.00 58.59 245 SER A C 1
ATOM 1867 O O . SER A 1 245 ? 15.396 -22.711 14.579 1.00 58.59 245 SER A O 1
ATOM 1869 N N . ASP A 1 246 ? 13.784 -23.645 15.809 1.00 58.38 246 ASP A N 1
ATOM 1870 C CA . ASP A 1 246 ? 14.396 -24.984 15.742 1.00 58.38 246 ASP A CA 1
ATOM 1871 C C . ASP A 1 246 ? 14.474 -25.506 14.296 1.00 58.38 246 ASP A C 1
ATOM 1873 O O . ASP A 1 246 ? 15.518 -25.977 13.849 1.00 58.38 246 ASP A O 1
ATOM 1877 N N . GLY A 1 247 ? 13.412 -25.314 13.504 1.00 64.94 247 GLY A N 1
ATOM 1878 C CA . GLY A 1 247 ? 13.400 -25.724 12.095 1.00 64.94 247 GLY A CA 1
ATOM 1879 C C . GLY A 1 247 ? 14.342 -24.909 11.200 1.00 64.94 247 GLY A C 1
ATOM 1880 O O . GLY A 1 247 ? 14.927 -25.450 10.259 1.00 64.94 247 GLY A O 1
ATOM 1881 N N . THR A 1 248 ? 14.518 -23.614 11.482 1.00 65.69 248 THR A N 1
ATOM 1882 C CA . THR A 1 248 ? 15.452 -22.765 10.722 1.00 65.69 248 THR A CA 1
ATOM 1883 C C . THR A 1 248 ? 16.903 -23.004 11.140 1.00 65.69 248 THR A C 1
ATOM 1885 O O . THR A 1 248 ? 17.778 -23.030 10.275 1.00 65.69 248 THR A O 1
ATOM 1888 N N . LEU A 1 249 ? 17.168 -23.264 12.423 1.00 69.31 249 LEU A N 1
ATOM 1889 C CA . LEU A 1 249 ? 18.495 -23.613 12.930 1.00 69.31 249 LEU A CA 1
ATOM 1890 C C . LEU A 1 249 ? 18.969 -24.969 12.406 1.00 69.31 249 LEU A C 1
ATOM 1892 O O . LEU A 1 249 ? 20.091 -25.040 11.914 1.00 69.31 249 LEU A O 1
ATOM 1896 N N . ASP A 1 250 ? 18.119 -25.999 12.388 1.00 72.56 250 ASP A N 1
ATOM 1897 C CA . ASP A 1 250 ? 18.460 -27.305 11.803 1.00 72.56 250 ASP A CA 1
ATOM 1898 C C . ASP A 1 250 ? 18.792 -27.191 10.305 1.00 72.56 250 ASP A C 1
ATOM 1900 O O . ASP A 1 250 ? 19.697 -27.856 9.782 1.00 72.56 250 ASP A O 1
ATOM 1904 N N . GLN A 1 251 ? 18.080 -26.313 9.591 1.00 70.44 251 GLN A N 1
ATOM 1905 C CA . GLN A 1 251 ? 18.329 -26.038 8.179 1.00 70.44 251 GLN A CA 1
ATOM 1906 C C . GLN A 1 251 ? 19.652 -25.289 7.963 1.00 70.44 251 GLN A C 1
ATOM 1908 O O . GLN A 1 251 ? 20.392 -25.618 7.026 1.00 70.44 251 GLN A O 1
ATOM 1913 N N . ILE A 1 252 ? 19.965 -24.311 8.817 1.00 72.81 252 ILE A N 1
ATOM 1914 C CA . ILE A 1 252 ? 21.240 -23.583 8.809 1.00 72.81 252 ILE A CA 1
ATOM 1915 C C . ILE A 1 252 ? 22.387 -24.531 9.162 1.00 72.81 252 ILE A C 1
ATOM 1917 O O . ILE A 1 252 ? 23.390 -24.547 8.453 1.00 72.81 252 ILE A O 1
ATOM 1921 N N . GLU A 1 253 ? 22.233 -25.376 10.180 1.00 75.00 253 GLU A N 1
ATOM 1922 C CA . GLU A 1 253 ? 23.244 -26.347 10.597 1.00 75.00 253 GLU A CA 1
ATOM 1923 C C . GLU A 1 253 ? 23.514 -27.374 9.492 1.00 75.00 253 GLU A C 1
ATOM 1925 O O . GLU A 1 253 ? 24.663 -27.612 9.116 1.00 75.00 253 GLU A O 1
ATOM 1930 N N . SER A 1 254 ? 22.460 -27.925 8.889 1.00 75.88 254 SER A N 1
ATOM 1931 C CA . SER A 1 254 ? 22.581 -28.860 7.767 1.00 75.88 254 SER A CA 1
ATOM 1932 C C . SER A 1 254 ? 23.203 -28.212 6.527 1.00 75.88 254 SER A C 1
ATOM 1934 O O . SER A 1 254 ? 23.812 -28.896 5.704 1.00 75.88 254 SER A O 1
ATOM 1936 N N . ARG A 1 255 ? 23.025 -26.900 6.334 1.00 73.06 255 ARG A N 1
ATOM 1937 C CA . ARG A 1 255 ? 23.679 -26.139 5.259 1.00 73.06 255 ARG A CA 1
ATOM 1938 C C . ARG A 1 255 ? 25.147 -25.874 5.583 1.00 73.06 255 ARG A C 1
ATOM 1940 O O . ARG A 1 255 ? 25.981 -26.068 4.710 1.00 73.06 255 ARG A O 1
ATOM 1947 N N . LEU A 1 256 ? 25.457 -25.495 6.819 1.00 75.88 256 LEU A N 1
ATOM 1948 C CA . LEU A 1 256 ? 26.819 -25.249 7.281 1.00 75.88 256 LEU A CA 1
ATOM 1949 C C . LEU A 1 256 ? 27.675 -26.512 7.186 1.00 75.88 256 LEU A C 1
ATOM 1951 O O . LEU A 1 256 ? 28.788 -26.436 6.683 1.00 75.88 256 LEU A O 1
ATOM 1955 N N . ARG A 1 257 ? 27.143 -27.673 7.590 1.00 75.12 257 ARG A N 1
ATOM 1956 C CA . ARG A 1 257 ? 27.841 -28.961 7.445 1.00 75.12 257 ARG A CA 1
ATOM 1957 C C . ARG A 1 257 ? 28.146 -29.282 5.982 1.00 75.12 257 ARG A C 1
ATOM 1959 O O . ARG A 1 257 ? 29.280 -29.593 5.661 1.00 75.12 257 ARG A O 1
ATOM 1966 N N . ARG A 1 258 ? 27.177 -29.098 5.078 1.00 77.88 258 ARG A N 1
ATOM 1967 C CA . ARG A 1 258 ? 27.400 -29.291 3.631 1.00 77.88 258 ARG A CA 1
ATOM 1968 C C . ARG A 1 258 ? 28.468 -28.355 3.070 1.00 77.88 258 ARG A C 1
ATOM 1970 O O . ARG A 1 258 ? 29.280 -28.786 2.264 1.00 77.88 258 ARG A O 1
ATOM 1977 N N . HIS A 1 259 ? 28.474 -27.097 3.505 1.00 77.94 259 HIS A N 1
ATOM 1978 C CA . HIS A 1 259 ? 29.496 -26.129 3.103 1.00 77.94 259 HIS A CA 1
ATOM 1979 C C . HIS A 1 259 ? 30.874 -26.488 3.657 1.00 77.94 259 HIS A C 1
ATOM 1981 O O . HIS A 1 259 ? 31.864 -26.328 2.957 1.00 77.94 259 HIS A O 1
ATOM 1987 N N . GLN A 1 260 ? 30.945 -26.995 4.888 1.00 78.12 260 GLN A N 1
ATOM 1988 C CA . GLN A 1 260 ? 32.187 -27.503 5.472 1.00 78.12 260 GLN A CA 1
ATOM 1989 C C . GLN A 1 260 ? 32.717 -28.707 4.689 1.00 78.12 260 GLN A C 1
ATOM 1991 O O . GLN A 1 260 ? 33.890 -28.702 4.332 1.00 78.12 260 GLN A O 1
ATOM 1996 N N . ASP A 1 261 ? 31.854 -29.665 4.346 1.00 81.75 261 ASP A N 1
ATOM 1997 C CA . ASP A 1 261 ? 32.225 -30.832 3.537 1.00 81.75 261 ASP A CA 1
ATOM 1998 C C . ASP A 1 261 ? 32.710 -30.413 2.130 1.00 81.75 261 ASP A C 1
ATOM 2000 O O . ASP A 1 261 ? 33.681 -30.956 1.602 1.00 81.75 261 ASP A O 1
ATOM 2004 N N . GLU A 1 262 ? 32.058 -29.420 1.512 1.00 82.94 262 GLU A N 1
ATOM 2005 C CA . GLU A 1 262 ? 32.442 -28.898 0.194 1.00 82.94 262 GLU A CA 1
ATOM 2006 C C . GLU A 1 262 ? 33.776 -28.136 0.246 1.00 82.94 262 GLU A C 1
ATOM 2008 O O . GLU A 1 262 ? 34.620 -28.316 -0.631 1.00 82.94 262 GLU A O 1
ATOM 2013 N N . LEU A 1 263 ? 34.011 -27.341 1.295 1.00 83.81 263 LEU A N 1
ATOM 2014 C CA . LEU A 1 263 ? 35.288 -26.660 1.518 1.00 83.81 263 LEU A CA 1
ATOM 2015 C C . LEU A 1 263 ? 36.426 -27.647 1.792 1.00 83.81 263 LEU A C 1
ATOM 2017 O O . LEU A 1 263 ? 37.511 -27.474 1.244 1.00 83.81 263 LEU A O 1
ATOM 2021 N N . GLU A 1 264 ? 36.183 -28.690 2.587 1.00 81.88 264 GLU A N 1
ATOM 2022 C CA . GLU A 1 264 ? 37.166 -29.746 2.843 1.00 81.88 264 GLU A CA 1
ATOM 2023 C C . GLU A 1 264 ? 37.525 -30.484 1.545 1.00 81.88 264 GLU A C 1
ATOM 2025 O O . GLU A 1 264 ? 38.702 -30.703 1.256 1.00 81.88 264 GLU A O 1
ATOM 2030 N N . SER A 1 265 ? 36.532 -30.781 0.701 1.00 85.75 265 SER A N 1
ATOM 2031 C CA . SER A 1 265 ? 36.770 -31.382 -0.614 1.00 85.75 265 SER A CA 1
ATOM 2032 C C . SER A 1 265 ? 37.598 -30.481 -1.534 1.00 85.75 265 SER A C 1
ATOM 2034 O O . SER A 1 265 ? 38.482 -30.982 -2.226 1.00 85.75 265 SER A O 1
ATOM 2036 N N . LEU A 1 266 ? 37.319 -29.173 -1.571 1.00 86.69 266 LEU A N 1
ATOM 2037 C CA . LEU A 1 266 ? 38.081 -28.226 -2.394 1.00 86.69 266 LEU A CA 1
ATOM 2038 C C . LEU A 1 266 ? 39.505 -28.042 -1.866 1.00 86.69 266 LEU A C 1
ATOM 2040 O O . LEU A 1 266 ? 40.437 -27.920 -2.655 1.00 86.69 266 LEU A O 1
ATOM 2044 N N . GLN A 1 267 ? 39.686 -28.067 -0.546 1.00 83.06 267 GLN A N 1
ATOM 2045 C CA . GLN A 1 267 ? 41.002 -27.999 0.077 1.00 83.06 267 GLN A CA 1
ATOM 2046 C C . GLN A 1 267 ? 41.864 -29.211 -0.299 1.00 83.06 267 GLN A C 1
ATOM 2048 O O . GLN A 1 267 ? 43.025 -29.033 -0.663 1.00 83.06 267 GLN A O 1
ATOM 2053 N N . LEU A 1 268 ? 41.300 -30.422 -0.264 1.00 85.75 268 LEU A N 1
ATOM 2054 C CA . LEU A 1 268 ? 42.004 -31.636 -0.691 1.00 85.75 268 LEU A CA 1
ATOM 2055 C C . LEU A 1 268 ? 42.391 -31.580 -2.178 1.00 85.75 268 LEU A C 1
ATOM 2057 O O . LEU A 1 268 ? 43.506 -31.951 -2.532 1.00 85.75 268 LEU A O 1
ATOM 2061 N N . GLU A 1 269 ? 41.504 -31.065 -3.035 1.00 85.31 269 GLU A N 1
ATOM 2062 C CA . GLU A 1 269 ? 41.775 -30.881 -4.470 1.00 85.31 269 GLU A CA 1
ATOM 2063 C C . GLU A 1 269 ? 42.910 -29.863 -4.706 1.00 85.31 269 GLU A C 1
ATOM 2065 O O . GLU A 1 269 ? 43.782 -30.076 -5.549 1.00 85.31 269 GLU A O 1
ATOM 2070 N N . MET A 1 270 ? 42.956 -28.776 -3.927 1.00 83.44 270 MET A N 1
ATOM 2071 C CA . MET A 1 270 ? 44.051 -27.799 -3.973 1.00 83.44 270 MET A CA 1
ATOM 2072 C C . MET A 1 270 ? 45.383 -28.385 -3.491 1.00 83.44 270 MET A C 1
ATOM 2074 O O . MET A 1 270 ? 46.424 -28.085 -4.076 1.00 83.44 270 MET A O 1
ATOM 2078 N N . GLU A 1 271 ? 45.366 -29.209 -2.443 1.00 84.38 271 GLU A N 1
ATOM 2079 C CA . GLU A 1 271 ? 46.563 -29.870 -1.912 1.00 84.38 271 GLU A CA 1
ATOM 2080 C C . GLU A 1 271 ? 47.138 -30.876 -2.921 1.00 84.38 271 GLU A C 1
ATOM 2082 O O . GLU A 1 271 ? 48.348 -30.899 -3.147 1.00 84.38 271 GLU A O 1
ATOM 2087 N N . GLU A 1 272 ? 46.277 -31.639 -3.599 1.00 85.38 272 GLU A N 1
ATOM 2088 C CA . GLU A 1 272 ? 46.666 -32.548 -4.683 1.00 85.38 272 GLU A CA 1
ATOM 2089 C C . GLU A 1 272 ? 47.314 -31.791 -5.852 1.00 85.38 272 GLU A C 1
ATOM 2091 O O . GLU A 1 272 ? 48.414 -32.138 -6.285 1.00 85.38 272 GLU A O 1
ATOM 2096 N N . ILE A 1 273 ? 46.694 -30.695 -6.308 1.00 83.62 273 ILE A N 1
ATOM 2097 C CA . ILE A 1 273 ? 47.266 -29.843 -7.361 1.00 83.62 273 ILE A CA 1
ATOM 2098 C C . ILE A 1 273 ? 48.622 -29.280 -6.914 1.00 83.62 273 ILE A C 1
ATOM 2100 O O . ILE A 1 273 ? 49.584 -29.310 -7.680 1.00 83.62 273 ILE A O 1
ATOM 2104 N N . SER A 1 274 ? 48.730 -28.812 -5.669 1.00 80.88 274 SER A N 1
ATOM 2105 C CA . SER A 1 274 ? 49.973 -28.259 -5.126 1.00 80.88 274 SER A CA 1
ATOM 2106 C C . SER A 1 274 ? 51.113 -29.278 -5.075 1.00 80.88 274 SER A C 1
ATOM 2108 O O . SER A 1 274 ? 52.261 -28.905 -5.311 1.00 80.88 274 SER A O 1
ATOM 2110 N N . LEU A 1 275 ? 50.825 -30.543 -4.760 1.00 82.75 275 LEU A N 1
ATOM 2111 C CA . LEU A 1 275 ? 51.829 -31.611 -4.715 1.00 82.75 275 LEU A CA 1
ATOM 2112 C C . LEU A 1 275 ? 52.331 -32.003 -6.111 1.00 82.75 275 LEU A C 1
ATOM 2114 O O . LEU A 1 275 ? 53.497 -32.380 -6.265 1.00 82.75 275 LEU A O 1
ATOM 2118 N N . ASP A 1 276 ? 51.469 -31.893 -7.120 1.00 80.50 276 ASP A N 1
ATOM 2119 C CA . ASP A 1 276 ? 51.776 -32.309 -8.486 1.00 80.50 276 ASP A CA 1
ATOM 2120 C C . ASP A 1 276 ? 52.395 -31.190 -9.347 1.00 80.50 276 ASP A C 1
ATOM 2122 O O . ASP A 1 276 ? 53.106 -31.493 -10.311 1.00 80.50 276 ASP A O 1
ATOM 2126 N N . ILE A 1 277 ? 52.220 -29.911 -8.980 1.00 79.62 277 ILE A N 1
ATOM 2127 C CA . ILE A 1 277 ? 52.765 -28.740 -9.702 1.00 79.62 277 ILE A CA 1
ATOM 2128 C C . ILE A 1 277 ? 54.288 -28.819 -9.892 1.00 79.62 277 ILE A C 1
ATOM 2130 O O . ILE A 1 277 ? 54.789 -28.513 -10.975 1.00 79.62 277 ILE A O 1
ATOM 2134 N N . ASP A 1 278 ? 55.031 -29.288 -8.886 1.00 77.19 278 ASP A N 1
ATOM 2135 C CA . ASP A 1 278 ? 56.502 -29.345 -8.930 1.00 77.19 278 ASP A CA 1
ATOM 2136 C C . ASP A 1 278 ? 57.051 -30.396 -9.912 1.00 77.19 278 ASP A C 1
ATOM 2138 O O . ASP A 1 278 ? 58.240 -30.390 -10.250 1.00 77.19 278 ASP A O 1
ATOM 2142 N N . ARG A 1 279 ? 56.208 -31.331 -10.366 1.00 77.12 279 ARG A N 1
ATOM 2143 C CA . ARG A 1 279 ? 56.591 -32.434 -11.266 1.00 77.12 279 ARG A CA 1
ATOM 2144 C C . ARG A 1 279 ? 55.869 -32.400 -12.612 1.00 77.12 279 ARG A C 1
ATOM 2146 O O . ARG A 1 279 ? 56.167 -33.238 -13.464 1.00 77.12 279 ARG A O 1
ATOM 2153 N N . ALA A 1 280 ? 54.958 -31.452 -12.802 1.00 78.19 280 ALA A N 1
ATOM 2154 C CA . ALA A 1 280 ? 54.079 -31.375 -13.955 1.00 78.19 280 ALA A CA 1
ATOM 2155 C C . ALA A 1 280 ? 54.798 -30.907 -15.229 1.00 78.19 280 ALA A C 1
ATOM 2157 O O . ALA A 1 280 ? 55.647 -30.012 -15.230 1.00 78.19 280 ALA A O 1
ATOM 2158 N N . THR A 1 281 ? 54.418 -31.496 -16.358 1.00 83.56 281 THR A N 1
ATOM 2159 C CA . THR A 1 281 ? 54.797 -31.013 -17.688 1.00 83.56 281 THR A CA 1
ATOM 2160 C C . THR A 1 281 ? 54.026 -29.730 -18.049 1.00 83.56 281 THR A C 1
ATOM 2162 O O . THR A 1 281 ? 52.957 -29.473 -17.499 1.00 83.56 281 THR A O 1
ATOM 2165 N N . PRO A 1 282 ? 54.497 -28.907 -19.007 1.00 80.00 282 PRO A N 1
ATOM 2166 C CA . PRO A 1 282 ? 53.832 -27.645 -19.362 1.00 80.00 282 PRO A CA 1
ATOM 2167 C C . PRO A 1 282 ? 52.357 -27.772 -19.782 1.00 80.00 282 PRO A C 1
ATOM 2169 O O . PRO A 1 282 ? 51.587 -26.837 -19.584 1.00 80.00 282 PRO A O 1
ATOM 2172 N N . SER A 1 283 ? 51.951 -28.909 -20.355 1.00 78.69 283 SER A N 1
ATOM 2173 C CA . SER A 1 283 ? 50.543 -29.195 -20.666 1.00 78.69 283 SER A CA 1
ATOM 2174 C C . SER A 1 283 ? 49.721 -29.533 -19.423 1.00 78.69 283 SER A C 1
ATOM 2176 O O . SER A 1 283 ? 48.576 -29.109 -19.322 1.00 78.69 283 SER A O 1
ATOM 2178 N N . GLU A 1 284 ? 50.307 -30.255 -18.469 1.00 81.31 284 GLU A N 1
ATOM 2179 C CA . GLU A 1 284 ? 49.659 -30.602 -17.199 1.00 81.31 284 GLU A CA 1
ATOM 2180 C C . GLU A 1 284 ? 49.523 -29.365 -16.299 1.00 81.31 284 GLU A C 1
ATOM 2182 O O . GLU A 1 284 ? 48.503 -29.205 -15.638 1.00 81.31 284 GLU A O 1
ATOM 2187 N N . LEU A 1 285 ? 50.481 -28.431 -16.351 1.00 81.69 285 LEU A N 1
ATOM 2188 C CA . LEU A 1 285 ? 50.387 -27.132 -15.674 1.00 81.69 285 LEU A CA 1
ATOM 2189 C C . LEU A 1 285 ? 49.217 -26.279 -16.188 1.00 81.69 285 LEU A C 1
ATOM 2191 O O . LEU A 1 285 ? 48.564 -25.601 -15.397 1.00 81.69 285 LEU A O 1
ATOM 2195 N N . ALA A 1 286 ? 48.924 -26.318 -17.492 1.00 80.62 286 ALA A N 1
ATOM 2196 C CA . ALA A 1 286 ? 47.766 -25.621 -18.053 1.00 80.62 286 ALA A CA 1
ATOM 2197 C C . ALA A 1 286 ? 46.444 -26.232 -17.552 1.00 80.62 286 ALA A C 1
ATOM 2199 O O . ALA A 1 286 ? 45.546 -25.505 -17.139 1.00 80.62 286 ALA A O 1
ATOM 2200 N N . GLU A 1 287 ? 46.357 -27.564 -17.501 1.00 85.44 287 GLU A N 1
ATOM 2201 C CA . GLU A 1 287 ? 45.194 -28.274 -16.955 1.00 85.44 287 GLU A CA 1
ATOM 2202 C C . GLU A 1 287 ? 45.025 -28.049 -15.440 1.00 85.44 287 GLU A C 1
ATOM 2204 O O . GLU A 1 287 ? 43.907 -27.959 -14.935 1.00 85.44 287 GLU A O 1
ATOM 2209 N N . MET A 1 288 ? 46.124 -27.934 -14.690 1.00 82.81 288 MET A N 1
ATOM 2210 C CA . MET A 1 288 ? 46.103 -27.563 -13.270 1.00 82.81 288 MET A CA 1
ATOM 2211 C C . MET A 1 288 ? 45.635 -26.119 -13.063 1.00 82.81 288 MET A C 1
ATOM 2213 O O . MET A 1 288 ? 44.854 -25.867 -12.150 1.00 82.81 288 MET A O 1
ATOM 2217 N N . ALA A 1 289 ? 46.048 -25.182 -13.921 1.00 83.12 289 ALA A N 1
ATOM 2218 C CA . ALA A 1 289 ? 45.589 -23.795 -13.870 1.00 83.12 289 ALA A CA 1
ATOM 2219 C C . ALA A 1 289 ? 44.086 -23.672 -14.174 1.00 83.12 289 ALA A C 1
ATOM 2221 O O . ALA A 1 289 ? 43.382 -22.944 -13.474 1.00 83.12 289 ALA A O 1
ATOM 2222 N N . ASP A 1 290 ? 43.575 -24.424 -15.154 1.00 84.56 290 ASP A N 1
ATOM 2223 C CA . ASP A 1 290 ? 42.137 -24.485 -15.446 1.00 84.56 290 ASP A CA 1
ATOM 2224 C C . ASP A 1 290 ? 41.343 -25.065 -14.263 1.00 84.56 290 ASP A C 1
ATOM 2226 O O . ASP A 1 290 ? 40.313 -24.509 -13.874 1.00 84.56 290 ASP A O 1
ATOM 2230 N N . ARG A 1 291 ? 41.853 -26.127 -13.623 1.00 85.56 291 ARG A N 1
ATOM 2231 C CA . ARG A 1 291 ? 41.258 -26.685 -12.394 1.00 85.56 291 ARG A CA 1
ATOM 2232 C C . ARG A 1 291 ? 41.284 -25.690 -11.234 1.00 85.56 291 ARG A C 1
ATOM 2234 O O . ARG A 1 291 ? 40.276 -25.523 -10.553 1.00 85.56 291 ARG A O 1
ATOM 2241 N N . MET A 1 292 ? 42.388 -24.968 -11.046 1.00 84.25 292 MET A N 1
ATOM 2242 C CA . MET A 1 292 ? 42.516 -23.937 -10.011 1.00 84.25 292 MET A CA 1
ATOM 2243 C C . MET A 1 292 ? 41.548 -22.763 -10.245 1.00 84.25 292 MET A C 1
ATOM 2245 O O . MET A 1 292 ? 40.949 -22.263 -9.294 1.00 84.25 292 MET A O 1
ATOM 2249 N N . LEU A 1 293 ? 41.317 -22.370 -11.504 1.00 83.50 293 LEU A N 1
ATOM 2250 C CA . LEU A 1 293 ? 40.294 -21.382 -11.868 1.00 83.50 293 LEU A CA 1
ATOM 2251 C C . LEU A 1 293 ? 38.872 -21.873 -11.575 1.00 83.50 293 LEU A C 1
ATOM 2253 O O . LEU A 1 293 ? 38.014 -21.088 -11.167 1.00 83.50 293 LEU A O 1
ATOM 2257 N N . ASP A 1 294 ? 38.594 -23.158 -11.773 1.00 87.06 294 ASP A N 1
ATOM 2258 C CA . ASP A 1 294 ? 37.293 -23.730 -11.431 1.00 87.06 294 ASP A CA 1
ATOM 2259 C C . ASP A 1 294 ? 37.082 -23.843 -9.915 1.00 87.06 294 ASP A C 1
ATOM 2261 O O . ASP A 1 294 ? 35.968 -23.596 -9.442 1.00 87.06 294 ASP A O 1
ATOM 2265 N N . ILE A 1 295 ? 38.133 -24.122 -9.139 1.00 87.44 295 ILE A N 1
ATOM 2266 C CA . ILE A 1 295 ? 38.099 -24.051 -7.671 1.00 87.44 295 ILE A CA 1
ATOM 2267 C C . ILE A 1 295 ? 37.810 -22.614 -7.212 1.00 87.44 295 ILE A C 1
ATOM 2269 O O . ILE A 1 295 ? 36.908 -22.413 -6.400 1.00 87.44 295 ILE A O 1
ATOM 2273 N N . ASP A 1 296 ? 38.463 -21.603 -7.790 1.00 80.75 296 ASP A N 1
ATOM 2274 C CA . ASP A 1 296 ? 38.204 -20.184 -7.490 1.00 80.75 296 ASP A CA 1
ATOM 2275 C C . ASP A 1 296 ? 36.748 -19.776 -7.797 1.00 80.75 296 ASP A C 1
ATOM 2277 O O . ASP A 1 296 ? 36.063 -19.106 -7.015 1.00 80.75 296 ASP A O 1
ATOM 2281 N N . ARG A 1 297 ? 36.189 -20.273 -8.906 1.00 81.88 297 ARG A N 1
ATOM 2282 C CA . ARG A 1 297 ? 34.765 -20.084 -9.231 1.00 81.88 297 ARG A CA 1
ATOM 2283 C C . ARG A 1 297 ? 33.829 -20.758 -8.229 1.00 81.88 297 ARG A C 1
ATOM 2285 O O . ARG A 1 297 ? 32.748 -20.228 -7.977 1.00 81.88 297 ARG A O 1
ATOM 2292 N N . LYS A 1 298 ? 34.187 -21.923 -7.683 1.00 83.81 298 LYS A N 1
ATOM 2293 C CA . LYS A 1 298 ? 33.392 -22.604 -6.647 1.00 83.81 298 LYS A CA 1
ATOM 2294 C C . LYS A 1 298 ? 33.495 -21.867 -5.307 1.00 83.81 298 LYS A C 1
ATOM 2296 O O . LYS A 1 298 ? 32.464 -21.566 -4.709 1.00 83.81 298 LYS A O 1
ATOM 2301 N N . LEU A 1 299 ? 34.696 -21.461 -4.899 1.00 80.44 299 LEU A N 1
ATOM 2302 C CA . LEU A 1 299 ? 34.936 -20.687 -3.676 1.00 80.44 299 LEU A CA 1
ATOM 2303 C C . LEU A 1 299 ? 34.235 -19.325 -3.705 1.00 80.44 299 LEU A C 1
ATOM 2305 O O . LEU A 1 299 ? 33.583 -18.948 -2.736 1.00 80.44 299 LEU A O 1
ATOM 2309 N N . SER A 1 300 ? 34.271 -18.619 -4.835 1.00 76.81 300 SER A N 1
ATOM 2310 C CA . SER A 1 300 ? 33.563 -17.341 -4.997 1.00 76.81 300 SER A CA 1
ATOM 2311 C C . SER A 1 300 ? 32.035 -17.469 -4.991 1.00 76.81 300 SER A C 1
ATOM 2313 O O . SER A 1 300 ? 31.341 -16.496 -4.700 1.00 76.81 300 SER A O 1
ATOM 2315 N N . ARG A 1 301 ? 31.477 -18.648 -5.294 1.00 76.81 301 ARG A N 1
ATOM 2316 C CA . ARG A 1 301 ? 30.039 -18.924 -5.122 1.00 76.81 301 ARG A CA 1
ATOM 2317 C C . ARG A 1 301 ? 29.689 -19.225 -3.671 1.00 76.81 301 ARG A C 1
ATOM 2319 O O . ARG A 1 301 ? 28.620 -18.819 -3.226 1.00 76.81 301 ARG A O 1
ATOM 2326 N N . LEU A 1 302 ? 30.573 -19.918 -2.957 1.00 71.75 302 LEU A N 1
ATOM 2327 C CA . LEU A 1 302 ? 30.405 -20.219 -1.537 1.00 71.75 302 LEU A CA 1
ATOM 2328 C C . LEU A 1 302 ? 30.569 -18.962 -0.666 1.00 71.75 302 LEU A C 1
ATOM 2330 O O . LEU A 1 302 ? 29.823 -18.809 0.295 1.00 71.75 302 LEU A O 1
ATOM 2334 N N . SER A 1 303 ? 31.461 -18.034 -1.038 1.00 63.12 303 SER A N 1
ATOM 2335 C CA . SER A 1 303 ? 31.731 -16.798 -0.283 1.00 63.12 303 SER A CA 1
ATOM 2336 C C . SER A 1 303 ? 30.707 -15.678 -0.487 1.00 63.12 303 SER A C 1
ATOM 2338 O O . SER A 1 303 ? 30.527 -14.852 0.398 1.00 63.12 303 SER A O 1
ATOM 2340 N N . ARG A 1 304 ? 29.997 -15.645 -1.624 1.00 58.62 304 ARG A N 1
ATOM 2341 C CA . ARG A 1 304 ? 28.916 -14.669 -1.886 1.00 58.62 304 ARG A CA 1
ATOM 2342 C C . ARG A 1 304 ? 27.627 -14.939 -1.110 1.00 58.62 304 ARG A C 1
ATOM 2344 O O . ARG A 1 304 ? 26.645 -14.250 -1.330 1.00 58.62 304 ARG A O 1
ATOM 2351 N N . LEU A 1 305 ? 27.594 -15.961 -0.266 1.00 53.09 305 LEU A N 1
ATOM 2352 C CA . LEU A 1 305 ? 26.447 -16.252 0.580 1.00 53.09 305 LEU A CA 1
ATOM 2353 C C . LEU A 1 305 ? 26.725 -15.661 1.960 1.00 53.09 305 LEU A C 1
ATOM 2355 O O . LEU A 1 305 ? 27.277 -16.342 2.822 1.00 53.09 305 LEU A O 1
ATOM 2359 N N . GLU A 1 306 ? 26.367 -14.392 2.161 1.00 45.59 306 GLU A N 1
ATOM 2360 C CA . GLU A 1 306 ? 26.431 -13.788 3.492 1.00 45.59 306 GLU A CA 1
ATOM 2361 C C . GLU A 1 306 ? 25.555 -14.575 4.487 1.00 45.59 306 GLU A C 1
ATOM 2363 O O . GLU A 1 306 ? 24.500 -15.109 4.107 1.00 45.59 306 GLU A O 1
ATOM 2368 N N . PRO A 1 307 ? 25.940 -14.647 5.776 1.00 41.75 307 PRO A N 1
ATOM 2369 C CA . PRO A 1 307 ? 25.078 -15.169 6.828 1.00 41.75 307 PRO A CA 1
ATOM 2370 C C . PRO A 1 307 ? 23.888 -14.213 7.014 1.00 41.75 307 PRO A C 1
ATOM 2372 O O . PRO A 1 307 ? 23.923 -13.302 7.833 1.00 41.75 307 PRO A O 1
ATOM 2375 N N . GLY A 1 308 ? 22.843 -14.403 6.209 1.00 48.25 308 GLY A N 1
ATOM 2376 C CA . GLY A 1 308 ? 21.656 -13.546 6.192 1.00 48.25 308 GLY A CA 1
ATOM 2377 C C .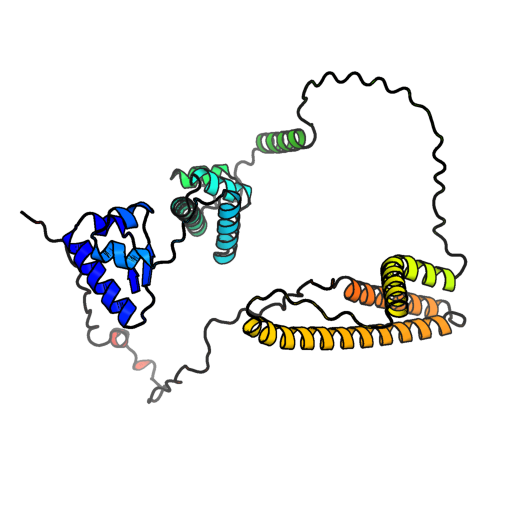 GLY A 1 308 ? 21.005 -13.382 4.818 1.00 48.25 308 GLY A C 1
ATOM 2378 O O . GLY A 1 308 ? 19.841 -12.994 4.759 1.00 48.25 308 GLY A O 1
ATOM 2379 N N . GLU A 1 309 ? 21.684 -13.722 3.716 1.00 44.41 309 GLU A N 1
ATOM 2380 C CA . GLU A 1 309 ? 21.046 -13.704 2.398 1.00 44.41 309 GLU A CA 1
ATOM 2381 C C . GLU A 1 309 ? 20.209 -14.969 2.184 1.00 44.41 309 GLU A C 1
ATOM 2383 O O . GLU A 1 309 ? 20.697 -16.068 1.889 1.00 44.41 309 GLU A O 1
ATOM 2388 N N . GLU A 1 310 ? 18.895 -14.794 2.315 1.00 39.56 310 GLU A N 1
ATOM 2389 C CA . GLU A 1 310 ? 17.908 -15.726 1.802 1.00 39.56 310 GLU A CA 1
ATOM 2390 C C . GLU A 1 310 ? 18.162 -15.929 0.305 1.00 39.56 310 GLU A C 1
ATOM 2392 O O . GLU A 1 310 ? 17.776 -15.128 -0.548 1.00 39.56 310 GLU A O 1
ATOM 2397 N N . SER A 1 311 ? 18.771 -17.063 -0.044 1.00 39.78 311 SER A N 1
ATOM 2398 C CA . SER A 1 311 ? 18.547 -17.656 -1.354 1.00 39.78 311 SER A CA 1
ATOM 2399 C C . SER A 1 311 ? 17.053 -17.957 -1.406 1.00 39.78 311 SER A C 1
ATOM 2401 O O . SER A 1 311 ? 16.636 -19.029 -0.968 1.00 39.78 311 SER A O 1
ATOM 2403 N N . THR A 1 312 ? 16.231 -17.004 -1.853 1.00 38.34 312 THR A N 1
ATOM 2404 C CA . THR A 1 312 ? 14.822 -17.287 -2.102 1.00 38.34 312 THR A CA 1
ATOM 2405 C C . THR A 1 312 ? 14.817 -18.493 -3.038 1.00 38.34 312 THR A C 1
ATOM 2407 O O . THR A 1 312 ? 15.370 -18.423 -4.144 1.00 38.34 312 THR A O 1
ATOM 2410 N N . PRO A 1 313 ? 14.296 -19.661 -2.610 1.00 39.84 313 PRO A N 1
ATOM 2411 C CA . PRO A 1 313 ? 14.084 -20.722 -3.567 1.00 39.84 313 PRO A CA 1
ATOM 2412 C C . PRO A 1 313 ? 13.187 -20.098 -4.627 1.00 39.84 313 PRO A C 1
ATOM 2414 O O . PRO A 1 313 ? 12.233 -19.395 -4.283 1.00 39.84 313 PRO A O 1
ATOM 2417 N N . ARG A 1 314 ? 13.501 -20.298 -5.911 1.00 42.56 314 ARG A N 1
ATOM 2418 C CA . ARG A 1 314 ? 12.548 -20.001 -6.980 1.00 42.56 314 ARG A CA 1
ATOM 2419 C C . ARG A 1 314 ? 11.272 -20.762 -6.633 1.00 42.56 314 ARG A C 1
ATOM 2421 O O . ARG A 1 314 ? 11.165 -21.954 -6.918 1.00 42.56 314 ARG A O 1
ATOM 2428 N N . ARG A 1 315 ? 10.335 -20.092 -5.958 1.00 39.66 315 ARG A N 1
ATOM 2429 C CA . ARG A 1 315 ? 9.009 -20.609 -5.668 1.00 39.66 315 ARG A CA 1
ATOM 2430 C C . ARG A 1 315 ? 8.386 -20.774 -7.034 1.00 39.66 315 ARG A C 1
ATOM 2432 O O . ARG A 1 315 ? 8.029 -19.801 -7.696 1.00 39.66 315 ARG A O 1
ATOM 2439 N N . ARG A 1 316 ? 8.305 -22.023 -7.483 1.00 42.75 316 ARG A N 1
ATOM 2440 C CA . ARG A 1 316 ? 7.318 -22.395 -8.485 1.00 42.75 316 ARG A CA 1
ATOM 2441 C C . ARG A 1 316 ? 5.997 -21.846 -7.932 1.00 42.75 316 ARG A C 1
ATOM 2443 O O . ARG A 1 316 ? 5.719 -22.147 -6.772 1.00 42.75 316 ARG A O 1
ATOM 2450 N N . PRO A 1 317 ? 5.267 -20.982 -8.657 1.00 42.41 317 PRO A N 1
ATOM 2451 C CA . PRO A 1 317 ? 4.045 -20.403 -8.123 1.00 42.41 317 PRO A CA 1
ATOM 2452 C C . PRO A 1 317 ? 3.154 -21.556 -7.672 1.00 42.41 317 PRO A C 1
ATOM 2454 O O . PRO A 1 317 ? 2.807 -22.422 -8.481 1.00 42.41 317 PRO A O 1
ATOM 2457 N N . GLU A 1 318 ? 2.877 -21.616 -6.370 1.00 43.16 318 GLU A N 1
ATOM 2458 C CA . GLU A 1 318 ? 1.861 -22.509 -5.836 1.00 43.16 318 GLU A CA 1
ATOM 2459 C C . GLU A 1 318 ? 0.574 -22.120 -6.549 1.00 43.16 318 GLU A C 1
ATOM 2461 O O . GLU A 1 318 ? 0.098 -20.986 -6.455 1.00 43.16 318 GLU A O 1
ATOM 2466 N N . ARG A 1 319 ? 0.075 -23.038 -7.379 1.00 50.19 319 ARG A N 1
ATOM 2467 C CA . ARG A 1 319 ? -1.239 -22.872 -7.981 1.00 50.19 319 ARG A CA 1
ATOM 2468 C C . ARG A 1 319 ? -2.219 -22.779 -6.806 1.00 50.19 319 ARG A C 1
ATOM 2470 O O . ARG A 1 319 ? -2.166 -23.668 -5.963 1.00 50.19 319 ARG A O 1
ATOM 2477 N N . PRO A 1 320 ? -3.105 -21.770 -6.742 1.00 46.94 320 PRO A N 1
ATOM 2478 C CA . PRO A 1 320 ? -4.033 -21.581 -5.618 1.00 46.94 320 PRO A CA 1
ATOM 2479 C C . PRO A 1 320 ? -5.089 -22.687 -5.448 1.00 46.94 320 PRO A C 1
ATOM 2481 O O . PRO A 1 320 ? -6.067 -22.486 -4.738 1.00 46.94 320 PRO A O 1
ATOM 2484 N N . TYR A 1 321 ? -4.932 -23.823 -6.124 1.00 50.50 321 TYR A N 1
ATOM 2485 C CA . TYR A 1 321 ? -5.896 -24.906 -6.161 1.00 50.50 321 TYR A CA 1
ATOM 2486 C C . TYR A 1 321 ? -5.180 -26.206 -5.810 1.00 50.50 321 TYR A C 1
ATOM 2488 O O . TYR A 1 321 ? -4.318 -26.678 -6.558 1.00 50.50 321 TYR A O 1
ATOM 2496 N N . ASP A 1 322 ? -5.544 -26.753 -4.656 1.00 47.31 322 ASP A N 1
ATOM 2497 C CA . ASP A 1 322 ? -5.275 -28.134 -4.298 1.00 47.31 322 ASP A CA 1
ATOM 2498 C C . ASP A 1 322 ? -6.161 -29.021 -5.188 1.00 47.31 322 ASP A C 1
ATOM 2500 O O . ASP A 1 322 ? -7.384 -28.889 -5.195 1.00 47.31 322 ASP A O 1
ATOM 2504 N N . PHE A 1 323 ? -5.553 -29.874 -6.014 1.00 44.28 323 PHE A N 1
ATOM 2505 C CA . PHE A 1 323 ? -6.289 -30.782 -6.907 1.00 44.28 323 PHE A CA 1
ATOM 2506 C C . PHE A 1 323 ? -6.786 -32.040 -6.179 1.00 44.28 323 PHE A C 1
ATOM 2508 O O . PHE A 1 323 ? -7.327 -32.935 -6.822 1.00 44.28 323 PHE A O 1
ATOM 2515 N N . SER A 1 324 ? -6.586 -32.137 -4.862 1.00 56.91 324 SER A N 1
ATOM 2516 C CA . SER A 1 324 ? -6.935 -33.330 -4.088 1.00 56.91 324 SER A CA 1
ATOM 2517 C C . SER A 1 324 ? -8.409 -33.418 -3.663 1.00 56.91 324 SER A C 1
ATOM 2519 O O . SER A 1 324 ? -8.823 -34.485 -3.218 1.00 56.91 324 SER A O 1
ATOM 2521 N N . GLU A 1 325 ? -9.220 -32.370 -3.872 1.00 48.28 325 GLU A N 1
ATOM 2522 C CA . GLU A 1 325 ? -10.648 -32.339 -3.489 1.00 48.28 325 GLU A CA 1
ATOM 2523 C C . GLU A 1 325 ? -11.615 -31.985 -4.636 1.00 48.28 325 GLU A C 1
ATOM 2525 O O . GLU A 1 325 ? -12.710 -31.472 -4.406 1.00 48.28 325 GLU A O 1
ATOM 2530 N N . PHE A 1 326 ? -11.263 -32.274 -5.891 1.00 44.59 326 PHE A N 1
ATOM 2531 C CA . PHE A 1 326 ? -12.311 -32.419 -6.902 1.00 44.59 326 PHE A CA 1
ATOM 2532 C C . PHE A 1 326 ? -12.813 -33.856 -6.855 1.00 44.59 326 PHE A C 1
ATOM 2534 O O . PHE A 1 326 ? -12.075 -34.777 -7.201 1.00 44.59 326 PHE A O 1
ATOM 2541 N N . ASP A 1 327 ? -14.070 -34.039 -6.446 1.00 55.31 327 ASP A N 1
ATOM 2542 C CA . ASP A 1 327 ? -14.808 -35.254 -6.772 1.00 55.31 327 ASP A CA 1
ATOM 2543 C C . ASP A 1 327 ? -14.699 -35.440 -8.288 1.00 55.31 327 ASP A C 1
ATOM 2545 O O . ASP A 1 327 ? -15.212 -34.629 -9.067 1.00 55.31 327 ASP A O 1
ATOM 2549 N N . GLU A 1 328 ? -13.971 -36.471 -8.715 1.00 51.91 328 GLU A N 1
ATOM 2550 C CA . GLU A 1 328 ? -13.912 -36.887 -10.108 1.00 51.91 328 GLU A CA 1
ATOM 2551 C C . GLU A 1 328 ? -15.325 -37.335 -10.496 1.00 51.91 328 GLU A C 1
ATOM 2553 O O . GLU A 1 328 ? -15.712 -38.493 -10.330 1.00 51.91 328 GLU A O 1
ATOM 2558 N N . TYR A 1 329 ? -16.143 -36.383 -10.950 1.00 55.88 329 TYR A N 1
ATOM 2559 C CA . TYR A 1 329 ? -17.462 -36.663 -11.486 1.00 55.88 329 TYR A CA 1
ATOM 2560 C C . TYR A 1 329 ? -17.260 -37.436 -12.782 1.00 55.88 329 TYR A C 1
ATOM 2562 O O . TYR A 1 329 ? -17.069 -36.865 -13.855 1.00 55.88 329 TYR A O 1
ATOM 2570 N N . THR A 1 330 ? -17.266 -38.758 -12.655 1.00 58.75 330 THR A N 1
ATOM 2571 C CA . THR A 1 330 ? -17.365 -39.666 -13.787 1.00 58.75 330 THR A CA 1
ATOM 2572 C C . THR A 1 330 ? -18.836 -39.653 -14.194 1.00 58.75 330 THR A C 1
ATOM 2574 O O . THR A 1 330 ? -19.671 -40.120 -13.416 1.00 58.75 330 THR A O 1
ATOM 2577 N N . PRO A 1 331 ? -19.208 -39.079 -15.349 1.00 60.59 331 PRO A N 1
ATOM 2578 C CA . PRO A 1 331 ? -20.603 -39.043 -15.757 1.00 60.59 331 PRO A CA 1
ATOM 2579 C C . PRO A 1 331 ? -21.087 -40.479 -15.955 1.00 60.59 331 PRO A C 1
ATOM 2581 O O . PRO A 1 331 ? -20.460 -41.245 -16.686 1.00 60.59 331 PRO A O 1
ATOM 2584 N N . GLU A 1 332 ? -22.196 -40.857 -15.325 1.00 52.25 332 GLU A N 1
ATOM 2585 C CA . GLU A 1 332 ? -22.848 -42.127 -15.634 1.00 52.25 332 GLU A CA 1
ATOM 2586 C C . GLU A 1 332 ? -23.488 -42.023 -17.028 1.00 52.25 332 GLU A C 1
ATOM 2588 O O . GLU A 1 332 ? -24.540 -41.409 -17.199 1.00 52.25 332 GLU A O 1
ATOM 2593 N N . GLY A 1 333 ? -22.826 -42.583 -18.045 1.00 65.50 333 GLY A N 1
ATOM 2594 C CA . GLY A 1 333 ? -23.341 -42.631 -19.414 1.00 65.50 333 GLY A CA 1
ATOM 2595 C C . GLY A 1 333 ? -22.274 -42.961 -20.457 1.00 65.50 333 GLY A C 1
ATOM 2596 O O . GLY A 1 333 ? -21.096 -42.653 -20.282 1.00 65.50 333 GLY A O 1
ATOM 2597 N N . GLU A 1 334 ? -22.690 -43.604 -21.547 1.00 56.12 334 GLU A N 1
ATOM 2598 C CA . GLU A 1 334 ? -21.834 -43.869 -22.705 1.00 56.12 334 GLU A CA 1
ATOM 2599 C C . GLU A 1 334 ? -21.486 -42.539 -23.390 1.00 56.12 334 GLU A C 1
ATOM 2601 O O . GLU A 1 334 ? -22.361 -41.810 -23.851 1.00 56.12 334 GLU A O 1
ATOM 2606 N N . TRP A 1 335 ? -20.193 -42.213 -23.443 1.00 59.25 335 TRP A N 1
ATOM 2607 C CA . TRP A 1 335 ? -19.652 -41.033 -24.134 1.00 59.25 335 TRP A CA 1
ATOM 2608 C C . TRP A 1 335 ? -19.530 -41.228 -25.655 1.00 59.25 335 TRP A C 1
ATOM 2610 O O . TRP A 1 335 ? -18.779 -40.513 -26.314 1.00 59.25 335 TRP A O 1
ATOM 2620 N N . ASP A 1 336 ? -20.265 -42.188 -26.212 1.00 62.41 336 ASP A N 1
ATOM 2621 C CA . ASP A 1 336 ? -20.283 -42.497 -27.641 1.00 62.41 336 ASP A CA 1
ATOM 2622 C C . ASP A 1 336 ? -21.597 -41.971 -28.231 1.00 62.41 336 ASP A C 1
ATOM 2624 O O . ASP A 1 336 ? -22.557 -42.702 -28.468 1.00 62.41 336 ASP A O 1
ATOM 2628 N N . ILE A 1 337 ? -21.687 -40.643 -28.332 1.00 63.03 337 ILE A N 1
ATOM 2629 C CA . ILE A 1 337 ? -22.839 -39.968 -28.929 1.00 63.03 337 ILE A CA 1
ATOM 2630 C C . ILE A 1 337 ? -22.555 -39.831 -30.424 1.00 63.03 337 ILE A C 1
ATOM 2632 O O . ILE A 1 337 ? -21.628 -39.117 -30.809 1.00 63.03 337 ILE A O 1
ATOM 2636 N N . ASP A 1 338 ? -23.348 -40.496 -31.261 1.00 64.88 338 ASP A N 1
ATOM 2637 C CA . ASP A 1 338 ? -23.244 -40.366 -32.715 1.00 64.88 338 ASP A CA 1
ATOM 2638 C C . ASP A 1 338 ? -23.439 -38.898 -33.140 1.00 64.88 338 ASP A C 1
ATOM 2640 O O . ASP A 1 338 ? -24.398 -38.237 -32.730 1.00 64.88 338 ASP A O 1
ATOM 2644 N N . GLU A 1 339 ? -22.548 -38.390 -33.998 1.00 62.69 339 GLU A N 1
ATOM 2645 C CA . GLU A 1 339 ? -22.538 -36.996 -34.484 1.00 62.69 339 GLU A CA 1
ATOM 2646 C C . GLU A 1 339 ? -23.869 -36.594 -35.155 1.00 62.69 339 GLU A C 1
ATOM 2648 O O . GLU A 1 339 ? -24.274 -35.434 -35.121 1.00 62.69 339 GLU A O 1
ATOM 2653 N N . GLU A 1 340 ? -24.611 -37.568 -35.690 1.00 66.81 340 GLU A N 1
ATOM 2654 C CA . GLU A 1 340 ? -25.929 -37.369 -36.306 1.00 66.81 340 GLU A CA 1
ATOM 2655 C C . GLU A 1 340 ? -27.066 -37.128 -35.285 1.00 66.81 340 GLU A C 1
ATOM 2657 O O . GLU A 1 340 ? -28.163 -36.719 -35.670 1.00 66.81 340 GLU A O 1
ATOM 2662 N N . GLY A 1 341 ? -26.825 -37.353 -33.986 1.00 63.84 341 GLY A N 1
ATOM 2663 C CA . GLY A 1 341 ? -27.806 -37.217 -32.901 1.00 63.84 341 GLY A CA 1
ATOM 2664 C C . GLY A 1 341 ? -27.755 -35.896 -32.121 1.00 63.84 341 GLY A C 1
ATOM 2665 O O . GLY A 1 341 ? -28.582 -35.683 -31.229 1.00 63.84 341 GLY A O 1
ATOM 2666 N N . VAL A 1 342 ? -26.809 -35.001 -32.430 1.00 65.44 342 VAL A N 1
ATOM 2667 C CA . VAL A 1 342 ? -26.591 -33.750 -31.683 1.00 65.44 342 VAL A CA 1
ATOM 2668 C C . VAL A 1 342 ? -27.097 -32.549 -32.489 1.00 65.44 342 VAL A C 1
ATOM 2670 O O . VAL A 1 342 ? -26.482 -32.123 -33.462 1.00 65.44 342 VAL A O 1
ATOM 2673 N N . SER A 1 343 ? -28.226 -31.969 -32.072 1.00 67.81 343 SER A N 1
ATOM 2674 C CA . SER A 1 343 ? -28.744 -30.701 -32.611 1.00 67.81 343 SER A CA 1
ATOM 2675 C C . SER A 1 343 ? -28.343 -29.523 -31.718 1.00 67.81 343 SER A C 1
ATOM 2677 O O . SER A 1 343 ? -28.251 -29.667 -30.499 1.00 67.81 343 SER A O 1
ATOM 2679 N N . ALA A 1 344 ? -28.176 -28.331 -32.303 1.00 67.31 344 ALA A N 1
ATOM 2680 C CA . ALA A 1 344 ? -27.903 -27.090 -31.568 1.00 67.31 344 ALA A CA 1
ATOM 2681 C C . ALA A 1 344 ? -28.971 -26.772 -30.499 1.00 67.31 344 ALA A C 1
ATOM 2683 O O . ALA A 1 344 ? -28.662 -26.151 -29.483 1.00 67.31 344 ALA A O 1
ATOM 2684 N N . ASP A 1 345 ? -30.200 -27.264 -30.681 1.00 64.50 345 ASP A N 1
ATOM 2685 C CA . ASP A 1 345 ? -31.288 -27.119 -29.708 1.00 64.50 345 ASP A CA 1
ATOM 2686 C C . ASP A 1 345 ? -31.066 -27.937 -28.421 1.00 64.50 345 ASP A C 1
ATOM 2688 O O . ASP A 1 345 ? -31.650 -27.615 -27.391 1.00 64.50 345 ASP A O 1
ATOM 2692 N N . HIS A 1 346 ? -30.196 -28.956 -28.426 1.00 66.00 346 HIS A N 1
ATOM 2693 C CA . HIS A 1 346 ? -29.882 -29.752 -27.228 1.00 66.00 346 HIS A CA 1
ATOM 2694 C C . HIS A 1 346 ? -28.961 -29.011 -26.242 1.00 66.00 346 HIS A C 1
ATOM 2696 O O . HIS A 1 346 ? -28.907 -29.365 -25.066 1.00 66.00 346 HIS A O 1
ATOM 2702 N N . LEU A 1 347 ? -28.257 -27.965 -26.694 1.00 61.06 347 LEU A N 1
ATOM 2703 C CA . LEU A 1 347 ? -27.444 -27.090 -25.834 1.00 61.06 347 LEU A CA 1
ATOM 2704 C C . LEU A 1 347 ? -28.298 -26.072 -25.065 1.00 61.06 347 LEU A C 1
ATOM 2706 O O . LEU A 1 347 ? -27.845 -25.478 -24.086 1.00 61.06 347 LEU A O 1
ATOM 2710 N N . LEU A 1 348 ? -29.542 -25.872 -25.498 1.00 62.94 348 LEU A N 1
ATOM 2711 C CA . LEU A 1 348 ? -30.515 -25.003 -24.857 1.00 62.94 348 LEU A CA 1
ATOM 2712 C C . LEU A 1 348 ? -31.399 -25.865 -23.954 1.00 62.94 348 LEU A C 1
ATOM 2714 O O . LEU A 1 348 ? -32.521 -26.217 -24.310 1.00 62.94 348 LEU A O 1
ATOM 2718 N N . GLY A 1 349 ? -30.876 -26.233 -22.781 1.00 58.81 349 GLY A N 1
ATOM 2719 C CA . GLY A 1 349 ? -31.641 -26.974 -21.775 1.00 58.81 349 GLY A CA 1
ATOM 2720 C C . GLY A 1 349 ? -33.010 -26.338 -21.496 1.00 58.81 349 GLY A C 1
ATOM 2721 O O . GLY A 1 349 ? -33.192 -25.124 -21.633 1.00 58.81 349 GLY A O 1
ATOM 2722 N N . GLU A 1 350 ? -33.988 -27.162 -21.107 1.00 62.50 350 GLU A N 1
ATOM 2723 C CA . GLU A 1 350 ? -35.353 -26.722 -20.810 1.00 62.50 350 GLU A CA 1
ATOM 2724 C C . GLU A 1 350 ? -35.352 -25.578 -19.785 1.00 62.50 350 GLU A C 1
ATOM 2726 O O . GLU A 1 350 ? -35.168 -25.791 -18.592 1.00 62.50 350 GLU A O 1
ATOM 2731 N N . ARG A 1 351 ? -35.561 -24.351 -20.281 1.00 55.44 351 ARG A N 1
ATOM 2732 C CA . ARG A 1 351 ? -35.809 -23.114 -19.524 1.00 55.44 351 ARG A CA 1
ATOM 2733 C C . ARG A 1 351 ? -34.924 -22.952 -18.284 1.00 55.44 351 ARG A C 1
ATOM 2735 O O . ARG A 1 351 ? -35.322 -23.291 -17.171 1.00 55.44 351 ARG A O 1
ATOM 2742 N N . ALA A 1 352 ? -33.789 -22.275 -18.453 1.00 53.28 352 ALA A N 1
ATOM 2743 C CA . ALA A 1 352 ? -33.069 -21.682 -17.331 1.00 53.28 352 ALA A CA 1
ATOM 2744 C C . ALA A 1 352 ? -34.042 -20.850 -16.471 1.00 53.28 352 ALA A C 1
ATOM 2746 O O . ALA A 1 352 ? -34.569 -19.824 -16.909 1.00 53.28 352 ALA A O 1
ATOM 2747 N N . ILE A 1 353 ? -34.317 -21.315 -15.249 1.00 56.28 353 ILE A N 1
ATOM 2748 C CA . ILE A 1 353 ? -35.110 -20.577 -14.266 1.00 56.28 353 ILE A CA 1
ATOM 2749 C C . ILE A 1 353 ? -34.241 -19.409 -13.802 1.00 56.28 353 ILE A C 1
ATOM 2751 O O . ILE A 1 353 ? -33.476 -19.522 -12.846 1.00 56.28 353 ILE A O 1
ATOM 2755 N N . LEU A 1 354 ? -34.340 -18.280 -14.502 1.00 52.44 354 LEU A N 1
ATOM 2756 C CA . LEU A 1 354 ? -33.760 -17.023 -14.053 1.00 52.44 354 LEU A CA 1
ATOM 2757 C C . LEU A 1 354 ? -34.451 -16.643 -12.738 1.00 52.44 354 LEU A C 1
ATOM 2759 O O . LEU A 1 354 ? -35.645 -16.342 -12.719 1.00 52.44 354 LEU A O 1
ATOM 2763 N N . ARG A 1 355 ? -33.715 -16.694 -11.625 1.00 49.16 355 ARG A N 1
ATOM 2764 C CA . ARG A 1 355 ? -34.143 -16.113 -10.348 1.00 49.16 355 ARG A CA 1
ATOM 2765 C C . ARG A 1 355 ? -33.630 -14.674 -10.301 1.00 49.16 355 ARG A C 1
ATOM 2767 O O . ARG A 1 355 ? -32.452 -14.485 -10.007 1.00 49.16 355 ARG A O 1
ATOM 2774 N N . PRO A 1 356 ? -34.456 -13.661 -10.614 1.00 53.22 356 PRO A N 1
ATOM 2775 C CA . PRO A 1 356 ? -34.012 -12.282 -10.513 1.00 53.22 356 PRO A CA 1
ATOM 2776 C C . PRO A 1 356 ? -33.729 -11.943 -9.047 1.00 53.22 356 PRO A C 1
ATOM 2778 O O . PRO A 1 356 ? -34.564 -12.166 -8.167 1.00 53.22 356 PRO A O 1
ATOM 2781 N N . VAL A 1 357 ? -32.541 -11.400 -8.794 1.00 47.06 357 VAL A N 1
ATOM 2782 C CA . VAL A 1 357 ? -32.186 -10.796 -7.509 1.00 47.06 357 VAL A CA 1
ATOM 2783 C C . VAL A 1 357 ? -33.027 -9.527 -7.358 1.00 47.06 357 VAL A C 1
ATOM 2785 O O . VAL A 1 357 ? -33.000 -8.655 -8.226 1.00 47.06 357 VAL A O 1
ATOM 2788 N N . ARG A 1 358 ? -33.820 -9.434 -6.284 1.00 41.56 358 ARG A N 1
ATOM 2789 C CA . ARG A 1 358 ? -34.567 -8.213 -5.956 1.00 41.56 358 ARG A CA 1
ATOM 2790 C C . ARG A 1 358 ? -33.575 -7.137 -5.524 1.00 41.56 358 ARG A C 1
ATOM 2792 O O . ARG A 1 358 ? -33.022 -7.221 -4.433 1.00 41.56 358 ARG A O 1
ATOM 2799 N N . ILE A 1 359 ? -33.377 -6.137 -6.373 1.00 47.78 359 ILE A N 1
ATOM 2800 C CA . ILE A 1 359 ? -32.746 -4.873 -5.992 1.00 47.78 359 ILE A CA 1
ATOM 2801 C C . ILE A 1 359 ? -33.778 -4.120 -5.144 1.00 47.78 359 ILE A C 1
ATOM 2803 O O . ILE A 1 359 ? -34.899 -3.890 -5.600 1.00 47.78 359 ILE A O 1
ATOM 2807 N N . LEU A 1 360 ? -33.435 -3.821 -3.891 1.00 49.22 360 LEU A N 1
ATOM 2808 C CA . LEU A 1 360 ? -34.257 -2.987 -3.016 1.00 49.22 360 LEU A CA 1
ATOM 2809 C C . LEU A 1 360 ? -34.177 -1.543 -3.523 1.00 49.22 360 LEU A C 1
ATOM 2811 O O . LEU A 1 360 ? -33.086 -0.992 -3.655 1.00 49.22 360 LEU A O 1
ATOM 2815 N N . VAL A 1 361 ? -35.333 -0.968 -3.848 1.00 59.81 361 VAL A N 1
ATOM 2816 C CA . VAL A 1 361 ? -35.489 0.459 -4.154 1.00 59.81 361 VAL A CA 1
ATOM 2817 C C . VAL A 1 361 ? -35.653 1.188 -2.814 1.00 59.81 361 VAL A C 1
ATOM 2819 O O . VAL A 1 361 ? -36.378 0.666 -1.965 1.00 59.81 361 VAL A O 1
ATOM 2822 N N . PRO A 1 362 ? -34.983 2.330 -2.585 1.00 45.56 362 PRO A N 1
ATOM 2823 C CA . PRO A 1 362 ? -35.203 3.129 -1.385 1.00 45.56 362 PRO A CA 1
ATOM 2824 C C . PRO A 1 362 ? -36.631 3.689 -1.377 1.00 45.56 362 PRO A C 1
ATOM 2826 O O . PRO A 1 362 ? -37.099 4.195 -2.397 1.00 45.56 362 PRO A O 1
ATOM 2829 N N . ASP A 1 363 ? -37.312 3.567 -0.236 1.00 46.44 363 ASP A N 1
ATOM 2830 C CA . ASP A 1 363 ? -38.613 4.195 -0.002 1.00 46.44 363 ASP A CA 1
ATOM 2831 C C . ASP A 1 363 ? -38.458 5.723 -0.087 1.00 46.44 363 ASP A C 1
ATOM 2833 O O . ASP A 1 363 ? -37.627 6.320 0.600 1.00 46.44 363 ASP A O 1
ATOM 2837 N N . GLU A 1 364 ? -39.251 6.354 -0.954 1.00 48.56 364 GLU A N 1
ATOM 2838 C CA . GLU A 1 364 ? -39.487 7.796 -0.913 1.00 48.56 364 GLU A CA 1
ATOM 2839 C C . GLU A 1 364 ? -40.441 8.071 0.260 1.00 48.56 364 GLU A C 1
ATOM 2841 O O . GLU A 1 364 ? -41.613 7.691 0.215 1.00 48.56 364 GLU A O 1
ATOM 2846 N N . GLU A 1 365 ? -39.933 8.684 1.331 1.00 49.47 365 GLU A N 1
ATOM 2847 C CA . GLU A 1 365 ? -40.755 9.187 2.436 1.00 49.47 365 GLU A CA 1
ATOM 2848 C C . GLU A 1 365 ? -41.394 10.541 2.060 1.00 49.47 365 GLU A C 1
ATOM 2850 O O . GLU A 1 365 ? -40.698 11.478 1.656 1.00 49.47 365 GLU A O 1
ATOM 2855 N N . GLU A 1 366 ? -42.726 10.619 2.201 1.00 39.88 366 GLU A N 1
ATOM 2856 C CA . GLU A 1 366 ? -43.523 11.856 2.346 1.00 39.88 366 GLU A CA 1
ATOM 2857 C C . GLU A 1 366 ? -43.477 12.392 3.783 1.00 39.88 366 GLU A C 1
ATOM 2859 O O . GLU A 1 366 ? -43.588 11.571 4.727 1.00 39.88 366 GLU A O 1
#

Sequence (366 aa):
MLVDDLDVICEDREAASRLGHMLDWALNLGVQVVLTAESESVAETSVPNLSLALSGAVTISLSPPEAPTLLLMLRRRTLRRGIALSDDQLSAVVVHSGLDWRRCTAGFETVALAIEAGSDPLDADDVRMLLEGGELPLRGDGGLLEWDAELTGQRIVSDALDHVLPQETELEIDLESRFTSSADDYQPPDLLPDSSESAVDSLLERHLGREREALEEIRARRRLAEDPPTPEVPGGDTRTVEMISDGTLDQIESRLRRHQDELESLQLEMEEISLDIDRATPSELAEMADRMLDIDRKLSRLSRLEPGEESTPRRRPERPYDFSEFDEYTPEGEWDIDEEGVSADHLLGERAILRPVRILVPDEEE

Secondary structure (DSSP, 8-state):
-EE--HHHHHHSHHHHHHHHHHHHHHHHTT---EE--S-TTHHHHS-HHHHHHHHTS---PPPPPPHHHHHHHHHHHHHHHT----HHHHHHHHHHHTT-HHHHHHHHHHHHHHHHTT----SHHHHHHHHTTPPPP---TTS-S---HHHHHHHHHHHHHHHHS----------------------PPP-S-SSHHHHHHHHHHHHHHHHHHHHHHHHHHHHH-SSPPPPPPP-S-HHHHHHHHHHHHHHHHHHHHHHHHHHHHHHHHHHHHHHHHTT--HHHHHHHHHHHHHHHHHHHHHHT--TT-----------S--GGG------SS-----GGG--GGGGS-S--------PPPPP---

Radius of gyration: 36.18 Å; chains: 1; bounding box: 102×78×69 Å

pLDDT: mean 72.86, std 16.56, range [38.34, 95.56]